Protein AF-A0A958E3H3-F1 (afdb_monomer_lite)

Secondary structure (DSSP, 8-state):
----------------------------PPP--SPPPBPB-TTS-BHHHH--PPPHHHHHTTTS-HHHHHHT-HHHHTTGGG--STT-STTS-TT--SSSSTTS-BTTTTB-BPPTT-SS-SB-HHHHHHHHGGGS-SSGGGTB-TTS-BGGGPPP-TT-TTTEEE-TTT--EEE--HHHH------THHHHSSS--HHHHHHHHHHT-GGGHHHHTTBTSSSEEEETTEEEE-GGGB-TTSBBPTTTS------HHHHHHHH------SSSPP-STT--GGGHHHH-

Radius of gyration: 28.85 Å; chains: 1; bounding box: 57×43×126 Å

Foldseek 3Di:
DDDDDDDDDDDDDDDDDDDDDPDPPPPPPDPLPDDFWFWAAPVLHGCQVVVFATDPCSGVCVPDNLVCVLVPDCLNAQFLQAFACQCPDVVADNQAGGPGPQRDQDPVVRAGADDFPDPAGRAALLRCQLPQVLQGQFHHSQAADSVRHGLQPDDQDPRGSSQWGQDPPPRDTDGDHCVQQPGAHRQLCLFFPPQFPSVQLSVSSNVSNRSNSNVSRCDPVQQWHDDPNRIGGDPVQADPVNTGDPVSRRTDGGDQVSNCSNQNDDDDDPVDDDDCVVPDVVRVSVVD

Sequence (288 aa):
MKNHQKFAGNLFILSIAALLLTGFSGMFAQPMLHPKIKLLDENGVSVLSSGGAMSTLKSCSGCHDAGFIETHSFHSNLGLDALTKPGQIAGGREWDFSDGAFGKWNAIAYRYLSPSGDAQIDMGTADWVRYFGARHVGGGPAKLSRSGEPLTELVIVANDPETHIVDPETGALQPWDWQQSGVVEMNCFLCHTENPNNAARVAELQSGNFRWANTATLLGTGIVQKSGDTWRWNAAAFDADGFLAAGLSQMQSPTDANCGLCHGQVHADIQSPLTTAGAQPEQWSTQT

pLDDT: mean 87.21, std 17.2, range [38.31, 98.75]

Structure (mmCIF, N/CA/C/O backbone):
data_AF-A0A958E3H3-F1
#
_entry.id   AF-A0A958E3H3-F1
#
loop_
_atom_site.group_PDB
_atom_site.id
_atom_site.type_symbol
_atom_site.label_atom_id
_atom_site.label_alt_id
_atom_site.label_comp_id
_atom_site.label_asym_id
_atom_site.label_entity_id
_atom_site.label_seq_id
_atom_site.pdbx_PDB_ins_code
_atom_site.Cartn_x
_atom_site.Cartn_y
_atom_site.Cartn_z
_atom_site.occupancy
_atom_site.B_iso_or_equiv
_atom_site.auth_seq_id
_atom_site.auth_comp_id
_atom_site.auth_asym_id
_atom_site.auth_atom_id
_atom_site.pdbx_PDB_model_num
ATOM 1 N N . MET A 1 1 ? 34.189 -26.990 103.415 1.00 42.78 1 MET A N 1
ATOM 2 C CA . MET A 1 1 ? 35.181 -25.963 103.020 1.00 42.78 1 MET A CA 1
ATOM 3 C C . MET A 1 1 ? 34.959 -25.613 101.552 1.00 42.78 1 MET A C 1
ATOM 5 O O . MET A 1 1 ? 34.943 -26.544 100.765 1.00 42.78 1 MET A O 1
ATOM 9 N N . LYS A 1 2 ? 34.830 -24.306 101.240 1.00 38.31 2 LYS A N 1
ATOM 10 C CA . LYS A 1 2 ? 34.743 -23.650 99.903 1.00 38.31 2 LYS A CA 1
ATOM 11 C C . LYS A 1 2 ? 33.461 -23.990 99.109 1.00 38.31 2 LYS A C 1
ATOM 13 O O . LYS A 1 2 ? 33.324 -25.113 98.662 1.00 38.31 2 LYS A O 1
ATOM 18 N N . ASN A 1 3 ? 32.391 -23.189 99.056 1.00 43.72 3 ASN A N 1
ATOM 19 C CA . ASN A 1 3 ? 32.139 -21.759 98.779 1.00 43.72 3 ASN A CA 1
ATOM 20 C C . ASN A 1 3 ? 32.141 -21.376 97.280 1.00 43.72 3 ASN A C 1
ATOM 22 O O . ASN A 1 3 ? 33.028 -21.809 96.552 1.00 43.72 3 ASN A O 1
ATOM 26 N N . HIS A 1 4 ? 31.192 -20.487 96.925 1.00 40.91 4 HIS A N 1
ATOM 27 C CA . HIS A 1 4 ? 30.895 -19.801 95.641 1.00 40.91 4 HIS A CA 1
ATOM 28 C C . HIS A 1 4 ? 29.908 -20.490 94.679 1.00 40.91 4 HIS A C 1
ATOM 30 O O . HIS A 1 4 ? 30.016 -21.681 94.442 1.00 40.91 4 HIS A O 1
ATOM 36 N N . GLN A 1 5 ? 28.993 -19.815 93.973 1.00 46.25 5 GLN A N 1
ATOM 37 C CA . GLN A 1 5 ? 28.188 -18.588 94.137 1.00 46.25 5 GLN A CA 1
ATOM 38 C C . GLN A 1 5 ? 27.320 -18.489 92.855 1.00 46.25 5 GLN A C 1
ATOM 40 O O . GLN A 1 5 ? 27.860 -18.677 91.776 1.00 46.25 5 GLN A O 1
ATOM 45 N N . LYS A 1 6 ? 26.036 -18.113 93.009 1.00 49.78 6 LYS A N 1
ATOM 46 C CA . LYS A 1 6 ? 25.189 -17.258 92.132 1.00 49.78 6 LYS A CA 1
ATOM 47 C C . LYS A 1 6 ? 25.024 -17.604 90.633 1.00 49.78 6 LYS A C 1
ATOM 49 O O . LYS A 1 6 ? 25.995 -17.652 89.903 1.00 49.78 6 LYS A O 1
ATOM 54 N N . PHE A 1 7 ? 23.781 -17.605 90.139 1.00 40.06 7 PHE A N 1
ATOM 55 C CA . PHE A 1 7 ? 23.209 -16.489 89.354 1.00 40.06 7 PHE A CA 1
ATOM 56 C C . PHE A 1 7 ? 21.733 -16.766 89.015 1.00 40.06 7 PHE A C 1
ATOM 58 O O . PHE A 1 7 ? 21.384 -17.837 88.530 1.00 40.06 7 PHE A O 1
ATOM 65 N N . ALA A 1 8 ? 20.873 -15.787 89.298 1.00 46.28 8 ALA A N 1
ATOM 66 C CA . ALA A 1 8 ? 19.477 -15.750 88.881 1.00 46.28 8 ALA A CA 1
ATOM 67 C C . ALA A 1 8 ? 19.388 -15.111 87.487 1.00 46.28 8 ALA A C 1
ATOM 69 O O . ALA A 1 8 ? 20.017 -14.079 87.253 1.00 46.28 8 ALA A O 1
ATOM 70 N N . GLY A 1 9 ? 18.613 -15.711 86.582 1.00 39.38 9 GLY A N 1
ATOM 71 C CA . GLY A 1 9 ? 18.342 -15.187 85.245 1.00 39.38 9 GLY A CA 1
ATOM 72 C C . GLY A 1 9 ? 16.840 -15.163 84.976 1.00 39.38 9 GLY A C 1
ATOM 73 O O . GLY A 1 9 ? 16.229 -16.211 84.796 1.00 39.38 9 GLY A O 1
ATOM 74 N N . ASN A 1 10 ? 16.264 -13.960 84.966 1.00 42.84 10 ASN A N 1
ATOM 75 C CA . ASN A 1 10 ? 14.922 -13.676 84.461 1.00 42.84 10 ASN A CA 1
ATOM 76 C C . ASN A 1 10 ? 14.921 -13.815 82.933 1.00 42.84 10 ASN A C 1
ATOM 78 O O . ASN A 1 10 ? 15.714 -13.145 82.272 1.00 42.84 10 ASN A O 1
ATOM 82 N N . LEU A 1 11 ? 14.010 -14.614 82.371 1.00 43.81 11 LEU A N 1
ATOM 83 C CA . LEU A 1 11 ? 13.769 -14.645 80.929 1.00 43.81 11 LEU A CA 1
ATOM 84 C C . LEU A 1 11 ? 12.460 -13.910 80.610 1.00 43.81 11 LEU A C 1
ATOM 86 O O . LEU A 1 11 ? 11.379 -14.302 81.043 1.00 43.81 11 LEU A O 1
ATOM 90 N N . PHE A 1 12 ? 12.611 -12.803 79.886 1.00 41.81 12 PHE A N 1
ATOM 91 C CA . PHE A 1 12 ? 11.560 -11.953 79.335 1.00 41.81 12 PHE A CA 1
ATOM 92 C C . PHE A 1 12 ? 10.701 -12.721 78.316 1.00 41.81 12 PHE A C 1
ATOM 94 O O . PHE A 1 12 ? 11.230 -13.358 77.407 1.00 41.81 12 PHE A O 1
ATOM 101 N N . ILE A 1 13 ? 9.377 -12.597 78.430 1.00 45.72 13 ILE A N 1
ATOM 102 C CA . ILE A 1 13 ? 8.408 -12.993 77.401 1.00 45.72 13 ILE A CA 1
ATOM 103 C C . ILE A 1 13 ? 8.361 -11.868 76.356 1.00 45.72 13 ILE A C 1
ATOM 105 O O . ILE A 1 13 ? 7.983 -10.742 76.675 1.00 45.72 13 ILE A O 1
ATOM 109 N N . LEU A 1 14 ? 8.760 -12.162 75.117 1.00 41.38 14 LEU A N 1
ATOM 110 C CA . LEU A 1 14 ? 8.627 -11.269 73.961 1.00 41.38 14 LEU A CA 1
ATOM 111 C C . LEU A 1 14 ? 7.327 -11.599 73.215 1.00 41.38 14 LEU A C 1
ATOM 113 O O . LEU A 1 14 ? 7.221 -12.625 72.548 1.00 41.38 14 LEU A O 1
ATOM 117 N N . SER A 1 15 ? 6.339 -10.714 73.340 1.00 43.94 15 SER A N 1
ATOM 118 C CA . SER A 1 15 ? 5.095 -10.731 72.567 1.00 43.94 15 SER A CA 1
ATOM 119 C C . SER A 1 15 ? 5.352 -10.202 71.152 1.00 43.94 15 SER A C 1
ATOM 121 O O . SER A 1 15 ? 5.643 -9.019 70.981 1.00 43.94 15 SER A O 1
ATOM 123 N N . ILE A 1 16 ? 5.232 -11.055 70.131 1.00 49.06 16 ILE A N 1
ATOM 124 C CA . ILE A 1 16 ? 5.261 -10.645 68.719 1.00 49.06 16 ILE A CA 1
ATOM 125 C C . ILE A 1 16 ? 3.824 -10.341 68.282 1.00 49.06 16 ILE A C 1
ATOM 127 O O . ILE A 1 16 ? 2.989 -11.238 68.188 1.00 49.06 16 ILE A O 1
ATOM 131 N N . ALA A 1 17 ? 3.536 -9.064 68.030 1.00 45.56 17 ALA A N 1
ATOM 132 C CA . ALA A 1 17 ? 2.302 -8.616 67.396 1.00 45.56 17 ALA A CA 1
ATOM 133 C C . ALA A 1 17 ? 2.391 -8.843 65.877 1.00 45.56 17 ALA A C 1
ATOM 135 O O . ALA A 1 17 ? 3.296 -8.330 65.220 1.00 45.56 17 ALA A O 1
ATOM 136 N N . ALA A 1 18 ? 1.455 -9.613 65.319 1.00 45.88 18 ALA A N 1
ATOM 137 C CA . ALA A 1 18 ? 1.321 -9.815 63.881 1.00 45.88 18 ALA A CA 1
ATOM 138 C C . ALA A 1 18 ? 0.620 -8.602 63.244 1.00 45.88 18 ALA A C 1
ATOM 140 O O . ALA A 1 18 ? -0.557 -8.350 63.500 1.00 45.88 18 ALA A O 1
ATOM 141 N N . LEU A 1 19 ? 1.348 -7.850 62.416 1.00 45.28 19 LEU A N 1
ATOM 142 C CA . LEU A 1 19 ? 0.812 -6.753 61.614 1.00 45.28 19 LEU A CA 1
ATOM 143 C C . LEU A 1 19 ? 0.364 -7.315 60.252 1.00 45.28 19 LEU A C 1
ATOM 145 O O . LEU A 1 19 ? 1.191 -7.649 59.406 1.00 45.28 19 LEU A O 1
ATOM 149 N N . LEU A 1 20 ? -0.947 -7.454 60.054 1.00 47.97 20 LEU A N 1
ATOM 150 C CA . LEU A 1 20 ? -1.555 -7.796 58.765 1.00 47.97 20 LEU A CA 1
ATOM 151 C C . LEU A 1 20 ? -1.443 -6.590 57.817 1.00 47.97 20 LEU A C 1
ATOM 153 O O . LEU A 1 20 ? -2.243 -5.660 57.897 1.00 47.97 20 LEU A O 1
ATOM 157 N N . LEU A 1 21 ? -0.456 -6.600 56.915 1.00 47.66 21 LEU A N 1
ATOM 158 C CA . LEU A 1 21 ? -0.443 -5.704 55.756 1.00 47.66 21 LEU A CA 1
ATOM 159 C C . LEU A 1 21 ? -1.443 -6.220 54.715 1.00 47.66 21 LEU A C 1
ATOM 161 O O . LEU A 1 21 ? -1.182 -7.190 54.005 1.00 47.66 21 LEU A O 1
ATOM 165 N N . THR A 1 22 ? -2.582 -5.547 54.590 1.00 49.50 22 THR A N 1
ATOM 166 C CA . THR A 1 22 ? -3.451 -5.663 53.417 1.00 49.50 22 THR A CA 1
ATOM 167 C C . THR A 1 22 ? -2.745 -5.022 52.223 1.00 49.50 22 THR A C 1
ATOM 169 O O . THR A 1 22 ? -2.688 -3.796 52.112 1.00 49.50 22 THR A O 1
ATOM 172 N N . GLY A 1 23 ? -2.176 -5.848 51.344 1.00 45.22 23 GLY A N 1
ATOM 173 C CA . GLY A 1 23 ? -1.615 -5.411 50.069 1.00 45.22 23 GLY A CA 1
ATOM 174 C C . GLY A 1 23 ? -2.717 -4.873 49.160 1.00 45.22 23 GLY A C 1
ATOM 175 O O . GLY A 1 23 ? -3.489 -5.637 48.585 1.00 45.22 23 GLY A O 1
ATOM 176 N N . PHE A 1 24 ? -2.791 -3.551 49.033 1.00 49.47 24 PHE A N 1
ATOM 177 C CA . PHE A 1 24 ? -3.616 -2.885 48.035 1.00 49.47 24 PHE A CA 1
ATOM 178 C C . PHE A 1 24 ? -2.953 -3.107 46.668 1.00 49.47 24 PHE A C 1
ATOM 180 O O . PHE A 1 24 ? -2.019 -2.402 46.293 1.00 49.47 24 PHE A O 1
ATOM 187 N N . SER A 1 25 ? -3.394 -4.132 45.939 1.00 46.62 25 SER A N 1
ATOM 188 C CA . SER A 1 25 ? -3.014 -4.316 44.536 1.00 46.62 25 SER A CA 1
ATOM 189 C C . SER A 1 25 ? -3.796 -3.308 43.702 1.00 46.62 25 SER A C 1
ATOM 191 O O . SER A 1 25 ? -4.864 -3.607 43.175 1.00 46.62 25 SER A O 1
ATOM 193 N N . GLY A 1 26 ? -3.299 -2.074 43.638 1.00 43.56 26 GLY A N 1
ATOM 194 C CA . GLY A 1 26 ? -3.748 -1.123 42.633 1.00 43.56 26 GLY A CA 1
ATOM 195 C C . GLY A 1 26 ? -3.326 -1.645 41.265 1.00 43.56 26 GLY A C 1
ATOM 196 O O . GLY A 1 26 ? -2.137 -1.660 40.955 1.00 43.56 26 GLY A O 1
ATOM 197 N N . MET A 1 27 ? -4.285 -2.090 40.452 1.00 47.19 27 MET A N 1
ATOM 198 C CA . MET A 1 27 ? -4.067 -2.210 39.014 1.00 47.19 27 MET A CA 1
ATOM 199 C C . MET A 1 27 ? -3.761 -0.801 38.504 1.00 47.19 27 MET A C 1
ATOM 201 O O . MET A 1 27 ? -4.662 0.024 38.365 1.00 47.19 27 MET A O 1
ATOM 205 N N . PHE A 1 28 ? -2.486 -0.495 38.276 1.00 42.53 28 PHE A N 1
ATOM 206 C CA . PHE A 1 28 ? -2.121 0.684 37.509 1.00 42.53 28 PHE A CA 1
ATOM 207 C C . PHE A 1 28 ? -2.619 0.446 36.085 1.00 42.53 28 PHE A C 1
ATOM 209 O O . PHE A 1 28 ? -2.019 -0.317 35.329 1.00 42.53 28 PHE A O 1
ATOM 216 N N . ALA A 1 29 ? -3.749 1.062 35.734 1.00 47.94 29 ALA A N 1
ATOM 217 C CA . ALA A 1 29 ? -4.121 1.231 34.342 1.00 47.94 29 ALA A CA 1
ATOM 218 C C . ALA A 1 29 ? -2.948 1.948 33.666 1.00 47.94 29 ALA A C 1
ATOM 220 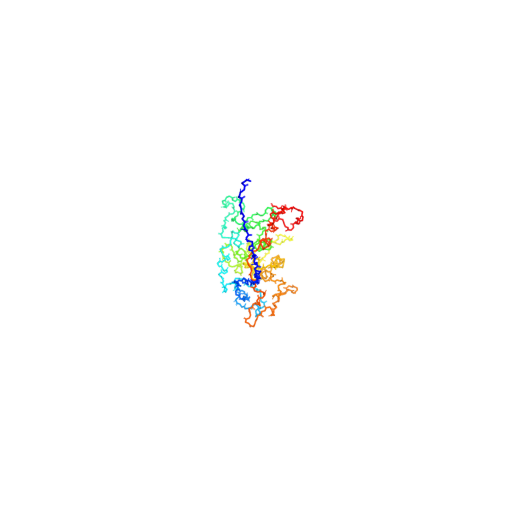O O . ALA A 1 29 ? -2.593 3.062 34.056 1.00 47.94 29 ALA A O 1
ATOM 221 N N . GLN A 1 30 ? -2.305 1.273 32.712 1.00 50.72 30 GLN A N 1
ATOM 222 C CA . GLN A 1 30 ? -1.319 1.906 31.844 1.00 50.72 30 GLN A CA 1
ATOM 223 C C . GLN A 1 30 ? -1.970 3.175 31.275 1.00 50.72 30 GLN A C 1
ATOM 225 O O . GLN A 1 30 ? -3.131 3.102 30.854 1.00 50.72 30 GLN A O 1
ATOM 230 N N . PRO A 1 31 ? -1.301 4.342 31.306 1.00 47.97 31 PRO A N 1
ATOM 231 C CA . PRO A 1 31 ? -1.867 5.538 30.707 1.00 47.97 31 PRO A CA 1
ATOM 232 C C . PRO A 1 31 ? -2.203 5.205 29.256 1.00 47.97 31 PRO A C 1
ATOM 234 O O . PRO A 1 31 ? -1.348 4.740 28.506 1.00 47.97 31 PRO A O 1
ATOM 237 N N . MET A 1 32 ? -3.473 5.369 28.889 1.00 55.44 32 MET A N 1
ATOM 238 C CA . MET A 1 32 ? -3.933 5.171 27.522 1.00 55.44 32 MET A CA 1
ATOM 239 C C . MET A 1 32 ? -3.214 6.221 26.664 1.00 55.44 32 MET A C 1
ATOM 241 O O . MET A 1 32 ? -3.587 7.390 26.667 1.00 55.44 32 MET A O 1
ATOM 245 N N . LEU A 1 33 ? -2.114 5.825 26.015 1.00 64.81 33 LEU A N 1
ATOM 246 C CA . LEU A 1 33 ? -1.250 6.734 25.251 1.00 64.81 33 LEU A CA 1
ATOM 247 C C . LEU A 1 33 ? -1.925 7.228 23.962 1.00 64.81 33 LEU A C 1
ATOM 249 O O . LEU A 1 33 ? -1.499 8.236 23.407 1.00 64.81 33 LEU A O 1
ATOM 253 N N . HIS A 1 34 ? -2.981 6.548 23.505 1.00 69.69 34 HIS A N 1
ATOM 254 C CA . HIS A 1 34 ? -3.775 6.958 22.352 1.00 69.69 34 HIS A CA 1
ATOM 255 C C . HIS A 1 34 ? -5.112 7.581 22.778 1.00 69.69 34 HIS A C 1
ATOM 257 O O . HIS A 1 34 ? -5.883 6.927 23.486 1.00 69.69 34 HIS A O 1
ATOM 263 N N . PRO A 1 35 ? -5.436 8.809 22.327 1.00 81.38 35 PRO A N 1
ATOM 264 C CA . PRO A 1 35 ? -6.799 9.317 22.417 1.00 81.38 35 PRO A CA 1
ATOM 265 C C . PRO A 1 35 ? -7.730 8.484 21.524 1.00 81.38 35 PRO A C 1
ATOM 267 O O . PRO A 1 35 ? -7.286 7.680 20.702 1.00 81.38 35 PRO A O 1
ATOM 270 N N . LYS A 1 36 ? -9.045 8.691 21.657 1.00 87.31 36 LYS A N 1
ATOM 271 C CA . LYS A 1 36 ? -9.998 8.081 20.726 1.00 87.31 36 LYS A CA 1
ATOM 272 C C . LYS A 1 36 ? -9.669 8.497 19.287 1.00 87.31 36 LYS A C 1
ATOM 274 O O . LYS A 1 36 ? -9.379 9.662 19.024 1.00 87.31 36 LYS A O 1
ATOM 279 N N . ILE A 1 37 ? -9.758 7.549 18.359 1.00 90.88 37 ILE A N 1
ATOM 280 C CA . ILE A 1 37 ? -9.371 7.737 16.956 1.00 90.88 37 ILE A CA 1
ATOM 281 C C . ILE A 1 37 ? -10.625 7.899 16.102 1.00 90.88 37 ILE A C 1
ATOM 283 O O . ILE A 1 37 ? -11.588 7.147 16.259 1.00 90.88 37 ILE A O 1
ATOM 287 N N . LYS A 1 38 ? -10.599 8.852 15.171 1.00 94.25 38 LYS A N 1
ATOM 288 C CA . LYS A 1 38 ? -11.599 8.969 14.110 1.00 94.25 38 LYS A CA 1
ATOM 289 C C . LYS A 1 38 ? -11.047 8.337 12.839 1.00 94.25 38 LYS A C 1
ATOM 291 O O . LYS A 1 38 ? -9.958 8.696 12.403 1.00 94.25 38 LYS A O 1
ATOM 296 N N . LEU A 1 39 ? -11.795 7.405 12.254 1.00 96.69 39 LEU A N 1
ATOM 297 C CA . LEU A 1 39 ? -11.422 6.811 10.973 1.00 96.69 39 LEU A CA 1
ATOM 298 C C . LEU A 1 39 ? -11.940 7.691 9.833 1.00 96.69 39 LEU A C 1
ATOM 300 O O . LEU A 1 39 ? -13.141 7.979 9.748 1.00 96.69 39 LEU A O 1
ATOM 304 N N . LEU A 1 40 ? -11.015 8.126 8.987 1.00 98.06 40 LEU A N 1
ATOM 305 C CA . LEU A 1 40 ? -11.231 9.009 7.848 1.00 98.06 40 LEU A CA 1
ATOM 306 C C . LEU A 1 40 ? -10.822 8.305 6.554 1.00 98.06 40 LEU A C 1
ATOM 308 O O . LEU A 1 40 ? -9.912 7.478 6.570 1.00 98.06 40 LEU A O 1
ATOM 312 N N . ASP A 1 41 ? -11.469 8.643 5.447 1.00 98.12 41 ASP A N 1
ATOM 313 C CA . ASP A 1 41 ? -11.026 8.275 4.103 1.00 98.12 41 ASP A CA 1
ATOM 314 C C . ASP A 1 41 ? -9.929 9.221 3.580 1.00 98.12 41 ASP A C 1
ATOM 316 O O . ASP A 1 41 ? -9.483 10.139 4.274 1.00 98.12 41 ASP A O 1
ATOM 320 N N . GLU A 1 42 ? -9.485 9.003 2.342 1.00 96.62 42 GLU A N 1
ATOM 321 C CA . GLU A 1 42 ? -8.455 9.810 1.666 1.00 96.62 42 GLU A CA 1
ATOM 322 C C . GLU A 1 42 ? -8.798 11.303 1.537 1.00 96.62 42 GLU A C 1
ATOM 324 O O . GLU A 1 42 ? -7.899 12.148 1.523 1.00 96.62 42 GLU A O 1
ATOM 329 N N . ASN A 1 43 ? -10.088 11.645 1.518 1.00 96.94 43 ASN A N 1
ATOM 330 C CA . ASN A 1 43 ? -10.576 13.021 1.447 1.00 96.94 43 ASN A CA 1
ATOM 331 C C . ASN A 1 43 ? -10.702 13.661 2.839 1.00 96.94 43 ASN A C 1
ATOM 333 O O . ASN A 1 43 ? -11.100 14.820 2.958 1.00 96.94 43 ASN A O 1
ATOM 337 N N . GLY A 1 44 ? -10.359 12.930 3.905 1.00 96.88 44 GLY A N 1
ATOM 338 C CA . GLY A 1 44 ? -10.511 13.381 5.286 1.00 96.88 44 GLY A CA 1
ATOM 339 C C . GLY A 1 44 ? -11.959 13.344 5.780 1.00 96.88 44 GLY A C 1
ATOM 340 O O . GLY A 1 44 ? -12.266 13.945 6.811 1.00 96.88 44 GLY A O 1
ATOM 341 N N . VAL A 1 45 ? -12.856 12.658 5.069 1.00 97.69 45 VAL A N 1
ATOM 342 C CA . VAL A 1 45 ? -14.257 12.486 5.468 1.00 97.69 45 VAL A CA 1
ATOM 343 C C . VAL A 1 45 ? -14.371 11.252 6.353 1.00 97.69 45 VAL A C 1
ATOM 345 O O . VAL A 1 45 ? -13.662 10.269 6.167 1.00 97.69 45 VAL A O 1
ATOM 348 N N . SER A 1 46 ? -15.262 11.283 7.348 1.00 97.44 46 SER A N 1
ATOM 349 C CA . SER A 1 46 ? -15.504 10.103 8.181 1.00 97.44 46 SER A CA 1
ATOM 350 C C . SER A 1 46 ? -15.950 8.917 7.331 1.00 97.44 46 SER A C 1
ATOM 352 O O . SER A 1 46 ? -16.888 9.034 6.540 1.00 97.44 46 SER A O 1
ATOM 354 N N . VAL A 1 47 ? -15.350 7.754 7.580 1.00 97.81 47 VAL A N 1
ATOM 355 C CA . VAL A 1 47 ? -15.688 6.512 6.872 1.00 97.81 47 VAL A CA 1
ATOM 356 C C . VAL A 1 47 ? -17.142 6.070 7.081 1.00 97.81 47 VAL A C 1
ATOM 358 O O . VAL A 1 47 ? -17.708 5.384 6.235 1.00 97.81 47 VAL A O 1
ATOM 361 N N . LEU A 1 48 ? -17.786 6.509 8.170 1.00 96.94 48 LEU A N 1
ATOM 362 C CA . LEU A 1 48 ? -19.217 6.290 8.398 1.00 96.94 48 LEU A CA 1
ATOM 363 C C . LEU A 1 48 ? -20.100 7.069 7.421 1.00 96.94 48 LEU A C 1
ATOM 365 O O . LEU A 1 48 ? -21.208 6.635 7.117 1.00 96.94 48 LEU A O 1
ATOM 369 N N . SER A 1 49 ? -19.629 8.227 6.961 1.00 96.62 49 SER A N 1
ATOM 370 C CA . SER A 1 49 ? -20.360 9.085 6.031 1.00 96.62 49 SER A CA 1
ATOM 371 C C . SER A 1 49 ? -20.049 8.739 4.581 1.00 96.62 49 SER A C 1
ATOM 373 O O . SER A 1 49 ? -20.964 8.705 3.765 1.00 96.62 49 SER A O 1
ATOM 375 N N . SER A 1 50 ? -18.781 8.477 4.252 1.00 97.56 50 SER A N 1
ATOM 376 C CA . SER A 1 50 ? -18.388 8.166 2.875 1.00 97.56 50 SER A CA 1
ATOM 377 C C . SER A 1 50 ? -18.599 6.704 2.498 1.00 97.56 50 SER A C 1
ATOM 379 O O . SER A 1 50 ? -18.777 6.396 1.323 1.00 97.56 50 SER A O 1
ATOM 381 N N . GLY A 1 51 ? -18.555 5.790 3.472 1.00 96.88 51 GLY A N 1
ATOM 382 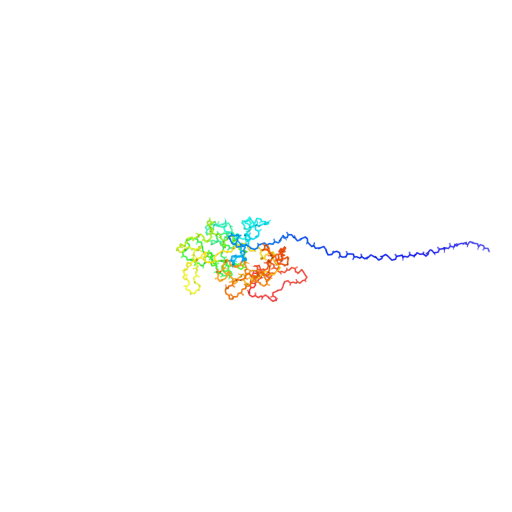C CA . GLY A 1 51 ? -18.530 4.352 3.215 1.00 96.88 51 GLY A CA 1
ATOM 383 C C . GLY A 1 51 ? -17.246 3.873 2.529 1.00 96.88 51 GLY A C 1
ATOM 384 O O . GLY A 1 51 ? -17.158 2.695 2.193 1.00 96.88 51 GLY A O 1
ATOM 385 N N . GLY A 1 52 ? -16.272 4.762 2.309 1.00 97.38 52 GLY A N 1
ATOM 386 C CA . GLY A 1 52 ? -15.030 4.475 1.601 1.00 97.38 52 GLY A CA 1
ATOM 387 C C . GLY A 1 52 ? -14.012 3.718 2.447 1.00 97.38 52 GLY A C 1
ATOM 388 O O . GLY A 1 52 ? -14.213 3.466 3.640 1.00 97.38 52 GLY A O 1
ATOM 389 N N . ALA A 1 53 ? -12.900 3.357 1.809 1.00 98.19 53 ALA A N 1
ATOM 390 C CA . ALA A 1 53 ? -11.751 2.809 2.510 1.00 98.19 53 ALA A CA 1
ATOM 391 C C . ALA A 1 53 ? -11.140 3.863 3.435 1.00 98.19 53 ALA A C 1
ATOM 393 O O . ALA A 1 53 ? -11.219 5.063 3.172 1.00 98.19 53 ALA A O 1
ATOM 394 N N . MET A 1 54 ? -10.523 3.409 4.521 1.00 97.88 54 MET A N 1
ATOM 395 C CA . MET A 1 54 ? -9.875 4.313 5.456 1.00 97.88 54 MET A CA 1
ATOM 396 C C . MET A 1 54 ? -8.465 4.672 4.972 1.00 97.88 54 MET A C 1
ATOM 398 O O . MET A 1 54 ? -7.756 3.830 4.425 1.00 97.88 54 MET A O 1
ATOM 402 N N . SER A 1 55 ? -8.063 5.916 5.213 1.00 98.25 55 SER A N 1
ATOM 403 C CA . SER A 1 55 ? -6.696 6.406 5.064 1.00 98.25 55 SER A CA 1
ATOM 404 C C . SER A 1 55 ? -6.030 6.416 6.437 1.00 98.25 55 SER A C 1
ATOM 406 O O . SER A 1 55 ? -6.478 7.112 7.360 1.00 98.25 55 SER A O 1
ATOM 408 N N . THR A 1 56 ? -4.961 5.637 6.596 1.00 96.50 56 THR A N 1
ATOM 409 C CA . THR A 1 56 ? -4.130 5.654 7.806 1.00 96.50 56 THR A CA 1
ATOM 410 C C . THR A 1 56 ? -3.440 6.999 7.946 1.00 96.50 56 THR A C 1
ATOM 412 O O . THR A 1 56 ? -3.394 7.547 9.049 1.00 96.50 56 THR A O 1
ATOM 415 N N . LEU A 1 57 ? -3.004 7.601 6.839 1.00 97.25 57 LEU A N 1
ATOM 416 C CA . LEU A 1 57 ? -2.375 8.914 6.865 1.00 97.25 57 LEU A CA 1
ATOM 417 C C . LEU A 1 57 ? -3.346 9.999 7.323 1.00 97.25 57 LEU A C 1
ATOM 419 O O . LEU A 1 57 ? -2.953 10.837 8.128 1.00 97.25 57 LEU A O 1
ATOM 423 N N . LYS A 1 58 ? -4.616 9.994 6.903 1.00 97.62 58 LYS A N 1
ATOM 424 C CA . LYS A 1 58 ? -5.601 10.978 7.390 1.00 97.62 58 LYS A CA 1
ATOM 425 C C . LYS A 1 58 ? -6.054 10.691 8.817 1.00 97.62 58 LYS A C 1
ATOM 427 O O . LYS A 1 58 ? -6.133 11.616 9.621 1.00 97.62 58 LYS A O 1
ATOM 432 N N . SER A 1 59 ? -6.321 9.428 9.145 1.00 96.12 59 SER A N 1
ATOM 433 C CA . SER A 1 59 ? -6.872 9.043 10.453 1.00 96.12 59 SER A CA 1
ATOM 434 C C . SER A 1 59 ? -5.871 9.236 11.591 1.00 96.12 59 SER A C 1
ATOM 436 O O . SER A 1 59 ? -6.245 9.664 12.682 1.00 96.12 59 SER A O 1
ATOM 438 N N . CYS A 1 60 ? -4.591 8.950 11.346 1.00 94.19 60 CYS A N 1
ATOM 439 C CA . CYS A 1 60 ? -3.553 9.014 12.372 1.00 94.19 60 CYS A CA 1
ATOM 440 C C . CYS A 1 60 ? -2.856 10.389 12.438 1.00 94.19 60 CYS A C 1
ATOM 442 O O . CYS A 1 60 ? -2.330 10.755 13.491 1.00 94.19 60 CYS A O 1
ATOM 444 N N . SER A 1 61 ? -2.939 11.205 11.373 1.00 94.19 61 SER A N 1
ATOM 445 C CA . SER A 1 61 ? -2.369 12.569 11.360 1.00 94.19 61 SER A CA 1
ATOM 446 C C . SER A 1 61 ? -3.027 13.557 12.322 1.00 94.19 61 SER A C 1
ATOM 448 O O . SER A 1 61 ? -2.502 14.645 12.542 1.00 94.19 61 SER A O 1
ATOM 450 N N . GLY A 1 62 ? -4.154 13.193 12.939 1.00 86.75 62 GLY A N 1
ATOM 451 C CA . GLY A 1 62 ? -4.761 13.998 13.999 1.00 86.75 62 GLY A CA 1
ATOM 452 C C . GLY A 1 62 ? -3.932 14.060 15.288 1.00 86.75 62 GLY A C 1
ATOM 453 O O . GLY A 1 62 ? -4.178 14.939 16.112 1.00 86.75 62 GLY A O 1
ATOM 454 N N . CYS A 1 63 ? -2.977 13.141 15.492 1.00 88.81 63 CYS A N 1
ATOM 455 C CA . CYS A 1 63 ? -2.206 13.044 16.740 1.00 88.81 63 CYS A CA 1
ATOM 456 C C . CYS A 1 63 ? -0.685 12.961 16.548 1.00 88.81 63 CYS A C 1
ATOM 458 O O . CYS A 1 63 ? 0.053 13.432 17.409 1.00 88.81 63 CYS A O 1
ATOM 460 N N . HIS A 1 64 ? -0.203 12.393 15.444 1.00 90.31 64 HIS A N 1
ATOM 461 C CA . HIS A 1 64 ? 1.219 12.359 15.096 1.00 90.31 64 HIS A CA 1
ATOM 462 C C . HIS A 1 64 ? 1.389 12.605 13.600 1.00 90.31 64 HIS A C 1
ATOM 464 O O . HIS A 1 64 ? 0.501 12.263 12.834 1.00 90.31 64 HIS A O 1
ATOM 470 N N . ASP A 1 65 ? 2.520 13.141 13.148 1.00 96.00 65 ASP A N 1
ATOM 471 C CA . ASP A 1 65 ? 2.741 13.388 11.718 1.00 96.00 65 ASP A CA 1
ATOM 472 C C . ASP A 1 65 ? 2.955 12.067 10.952 1.00 96.00 65 ASP A C 1
ATOM 474 O O . ASP A 1 65 ? 4.076 11.585 10.789 1.00 96.00 65 ASP A O 1
ATOM 478 N N . ALA A 1 66 ? 1.861 11.434 10.519 1.00 96.19 66 ALA A N 1
ATOM 479 C CA . ALA A 1 66 ? 1.909 10.152 9.822 1.00 96.19 66 ALA A CA 1
ATOM 480 C C . ALA A 1 66 ? 2.609 10.262 8.458 1.00 96.19 66 ALA A C 1
ATOM 482 O O . ALA A 1 66 ? 3.245 9.302 8.026 1.00 96.19 66 ALA A O 1
ATOM 483 N N . GLY A 1 67 ? 2.541 11.431 7.810 1.00 97.06 67 GLY A N 1
ATOM 484 C CA . GLY A 1 67 ? 3.261 11.696 6.566 1.00 97.06 67 GLY A CA 1
ATOM 485 C C . GLY A 1 67 ? 4.774 11.727 6.780 1.00 97.06 67 GLY A C 1
ATOM 486 O O . GLY A 1 67 ? 5.518 11.103 6.021 1.00 97.06 67 GLY A O 1
ATOM 487 N N . PHE A 1 68 ? 5.238 12.380 7.848 1.00 97.88 68 PHE A N 1
ATOM 488 C CA . PHE A 1 68 ? 6.648 12.359 8.232 1.00 97.88 68 PHE A CA 1
ATOM 489 C C . PHE A 1 68 ? 7.112 10.937 8.562 1.00 97.88 68 PHE A C 1
ATOM 491 O O . PHE A 1 68 ? 8.130 10.497 8.035 1.00 97.88 68 PHE A O 1
ATOM 498 N N . ILE A 1 69 ? 6.349 10.185 9.365 1.00 97.38 69 ILE A N 1
ATOM 499 C CA . ILE A 1 69 ? 6.706 8.802 9.728 1.00 97.38 69 ILE A CA 1
ATOM 500 C C . ILE A 1 69 ? 6.813 7.915 8.477 1.00 97.38 69 ILE A C 1
ATOM 502 O O . ILE A 1 69 ? 7.778 7.165 8.352 1.00 97.38 69 ILE A O 1
ATOM 506 N N . GLU A 1 70 ? 5.866 8.006 7.536 1.00 97.88 70 GLU A N 1
ATOM 507 C CA . GLU A 1 70 ? 5.888 7.216 6.294 1.00 97.88 70 GLU A CA 1
ATOM 508 C C . GLU A 1 70 ? 7.109 7.539 5.426 1.00 97.88 70 GLU A C 1
ATOM 510 O O . GLU A 1 70 ? 7.755 6.626 4.908 1.00 97.88 70 GLU A O 1
ATOM 515 N N . THR A 1 71 ? 7.426 8.826 5.270 1.00 96.88 71 THR A N 1
ATOM 516 C CA . THR A 1 71 ? 8.513 9.300 4.394 1.00 96.88 71 THR A CA 1
ATOM 517 C C . THR A 1 71 ? 9.903 9.137 5.004 1.00 96.88 71 THR A C 1
ATOM 519 O O . THR A 1 71 ? 10.882 9.106 4.268 1.00 96.88 71 THR A O 1
ATOM 522 N N . HIS A 1 72 ? 10.000 8.973 6.325 1.00 97.31 72 HIS A N 1
ATOM 523 C CA . HIS A 1 72 ? 11.261 8.765 7.049 1.00 97.31 72 HIS A CA 1
ATOM 524 C C . HIS A 1 72 ? 11.426 7.320 7.544 1.00 97.31 72 HIS A C 1
ATOM 526 O O . HIS A 1 72 ? 12.237 7.043 8.429 1.00 97.31 72 HIS A O 1
ATOM 532 N N . SER A 1 73 ? 10.659 6.381 6.984 1.00 97.12 73 SER A N 1
ATOM 533 C CA . SER A 1 73 ? 10.727 4.963 7.327 1.00 97.12 73 SER A CA 1
ATOM 534 C C . SER A 1 73 ? 11.241 4.143 6.154 1.00 97.12 73 SER A C 1
ATOM 536 O O . SER A 1 73 ? 10.579 4.024 5.121 1.00 97.12 73 SER A O 1
ATOM 538 N N . PHE A 1 74 ? 12.382 3.476 6.342 1.00 97.56 74 PHE A N 1
ATOM 539 C CA . PHE A 1 74 ? 12.893 2.543 5.337 1.00 97.56 74 PHE A CA 1
ATOM 540 C C . PHE A 1 74 ? 11.951 1.345 5.114 1.00 97.56 74 PHE A C 1
ATOM 542 O O . PHE A 1 74 ? 11.898 0.816 4.009 1.00 97.56 74 PHE A O 1
ATOM 549 N N . HIS A 1 75 ? 11.140 0.964 6.114 1.00 96.88 75 HIS A N 1
ATOM 550 C CA . HIS A 1 75 ? 10.119 -0.083 5.955 1.00 96.88 75 HIS A CA 1
ATOM 551 C C . HIS A 1 75 ? 9.056 0.291 4.913 1.00 96.88 75 HIS A C 1
ATOM 553 O O . HIS A 1 75 ? 8.512 -0.600 4.266 1.00 96.88 75 HIS A O 1
ATOM 559 N N . SER A 1 76 ? 8.772 1.588 4.757 1.00 98.00 76 SER A N 1
ATOM 560 C CA . SER A 1 76 ? 7.871 2.135 3.738 1.00 98.00 76 SER A CA 1
ATOM 561 C C . SER A 1 76 ? 8.619 2.388 2.426 1.00 98.00 76 SER A C 1
ATOM 563 O O . SER A 1 76 ? 8.156 1.980 1.367 1.00 98.00 76 SER A O 1
ATOM 565 N N . ASN A 1 77 ? 9.803 2.997 2.482 1.00 98.00 77 ASN A N 1
ATOM 566 C CA . ASN A 1 77 ? 10.544 3.417 1.295 1.00 98.00 77 ASN A CA 1
ATOM 567 C C . ASN A 1 77 ? 11.109 2.246 0.460 1.00 98.00 77 ASN A C 1
ATOM 569 O O . ASN A 1 77 ? 10.981 2.251 -0.762 1.00 98.00 77 ASN A O 1
ATOM 573 N N . LEU A 1 78 ? 11.733 1.256 1.109 1.00 96.75 78 LEU A N 1
ATOM 574 C CA . LEU A 1 78 ? 12.375 0.086 0.490 1.00 96.75 78 LEU A CA 1
ATOM 575 C C . LEU A 1 78 ? 13.258 0.359 -0.747 1.00 96.75 78 LEU A C 1
ATOM 577 O O . LEU A 1 78 ? 13.386 -0.519 -1.604 1.00 96.75 78 LEU A O 1
ATOM 581 N N . GLY A 1 79 ? 13.927 1.509 -0.801 1.00 96.50 79 GLY A N 1
ATOM 582 C CA . GLY A 1 79 ? 14.883 1.892 -1.843 1.00 96.50 79 GLY A CA 1
ATOM 583 C C . GLY A 1 79 ? 14.299 2.741 -2.975 1.00 96.50 79 GLY A C 1
ATOM 584 O O . GLY A 1 79 ? 14.994 2.978 -3.961 1.00 96.50 79 GLY A O 1
ATOM 585 N N . LEU A 1 80 ? 13.046 3.203 -2.869 1.00 97.62 80 LEU A N 1
ATOM 586 C CA . LEU A 1 80 ? 12.417 4.051 -3.892 1.00 97.62 80 LEU A CA 1
ATOM 587 C C . LEU A 1 80 ? 13.188 5.361 -4.136 1.00 97.62 80 LEU A C 1
ATOM 589 O O . LEU A 1 80 ? 13.327 5.782 -5.279 1.00 97.62 80 LEU A O 1
ATOM 593 N N . ASP A 1 81 ? 13.697 6.011 -3.088 1.00 95.56 81 ASP A N 1
ATOM 594 C CA . ASP A 1 81 ? 14.443 7.279 -3.200 1.00 95.56 81 ASP A CA 1
ATOM 595 C C . ASP A 1 81 ? 15.937 7.091 -3.517 1.00 95.56 81 ASP A C 1
ATOM 597 O O . ASP A 1 81 ? 16.651 8.068 -3.741 1.00 95.56 81 ASP A O 1
ATOM 601 N N . ALA A 1 82 ? 16.399 5.841 -3.583 1.00 95.25 82 ALA A N 1
ATOM 602 C CA . ALA A 1 82 ? 17.780 5.459 -3.865 1.00 95.25 82 ALA A CA 1
ATOM 603 C C . ALA A 1 82 ? 17.927 4.742 -5.222 1.00 95.25 82 ALA A C 1
ATOM 605 O O . ALA A 1 82 ? 18.858 3.958 -5.429 1.00 95.25 82 ALA A O 1
ATOM 606 N N . LEU A 1 83 ? 17.000 4.992 -6.153 1.00 95.62 83 LEU A N 1
ATOM 607 C CA . LEU A 1 83 ? 17.036 4.407 -7.490 1.00 95.62 83 LEU A CA 1
ATOM 608 C C . LEU A 1 83 ? 18.221 4.933 -8.316 1.00 95.62 83 LEU A C 1
ATOM 610 O O . LEU A 1 83 ? 18.526 6.124 -8.349 1.00 95.62 83 LEU A O 1
ATOM 614 N N . THR A 1 84 ? 18.865 4.026 -9.042 1.00 95.38 84 THR A N 1
ATOM 615 C CA . THR A 1 84 ? 19.981 4.287 -9.961 1.00 95.38 84 THR A CA 1
ATOM 616 C C . THR A 1 84 ? 19.740 3.574 -11.296 1.00 95.38 84 THR A C 1
ATOM 618 O O . THR A 1 84 ? 18.674 2.998 -11.517 1.00 95.38 84 THR A O 1
ATOM 621 N N . LYS A 1 85 ? 20.706 3.596 -12.224 1.00 94.19 85 LYS A N 1
ATOM 622 C CA . LYS A 1 85 ? 20.669 2.642 -13.346 1.00 94.19 85 LYS A CA 1
ATOM 623 C C . LYS A 1 85 ? 21.087 1.252 -12.844 1.00 94.19 85 LYS A C 1
ATOM 625 O O . LYS A 1 85 ? 21.921 1.183 -11.940 1.00 94.19 85 LYS A O 1
ATOM 630 N N . PRO A 1 86 ? 20.593 0.159 -13.453 1.00 94.81 86 PRO A N 1
ATOM 631 C CA . PRO A 1 86 ? 21.055 -1.189 -13.130 1.00 94.81 86 PRO A CA 1
ATOM 632 C C . PRO A 1 86 ? 22.583 -1.288 -13.068 1.00 94.81 86 PRO A C 1
ATOM 634 O O . PRO A 1 86 ? 23.286 -0.765 -13.938 1.00 94.81 86 PRO A O 1
ATOM 637 N N . GLY A 1 87 ? 23.082 -1.900 -11.994 1.00 94.25 87 GLY A N 1
ATOM 638 C CA . GLY A 1 87 ? 24.508 -2.123 -11.763 1.00 94.25 87 GLY A CA 1
ATOM 639 C C . GLY A 1 87 ? 25.271 -0.918 -11.215 1.00 94.25 87 GLY A C 1
ATOM 640 O O . GLY A 1 87 ? 26.491 -0.985 -11.082 1.00 94.25 87 GLY A O 1
ATOM 641 N N . GLN A 1 88 ? 24.588 0.184 -10.883 1.00 95.69 88 GLN A N 1
ATOM 642 C CA . GLN A 1 88 ? 25.221 1.382 -10.312 1.00 95.69 88 GLN A CA 1
ATOM 643 C C . GLN A 1 88 ? 25.120 1.473 -8.784 1.00 95.69 88 GLN A C 1
ATOM 645 O O . GLN A 1 88 ? 25.641 2.419 -8.191 1.00 95.69 88 GLN A O 1
ATOM 650 N N . ILE A 1 89 ? 24.510 0.484 -8.130 1.00 94.00 89 ILE A N 1
ATOM 651 C CA . ILE A 1 89 ? 24.488 0.385 -6.670 1.00 94.00 89 ILE A CA 1
ATOM 652 C C . ILE A 1 89 ? 25.835 -0.134 -6.168 1.00 94.00 89 ILE A C 1
ATOM 654 O O . ILE A 1 89 ? 26.280 -1.224 -6.531 1.00 94.00 89 ILE A O 1
ATOM 658 N N . ALA A 1 90 ? 26.487 0.634 -5.294 1.00 90.00 90 ALA A N 1
ATOM 659 C CA . ALA A 1 90 ? 27.754 0.238 -4.689 1.00 90.00 90 ALA A CA 1
ATOM 660 C C . ALA A 1 90 ? 27.599 -1.075 -3.899 1.00 90.00 90 ALA A C 1
ATOM 662 O O . ALA A 1 90 ? 26.785 -1.168 -2.984 1.00 90.00 90 ALA A O 1
ATOM 663 N N . GLY A 1 91 ? 28.383 -2.096 -4.258 1.00 87.75 91 GLY A N 1
ATOM 664 C CA . GLY A 1 91 ? 28.296 -3.428 -3.643 1.00 87.75 91 GLY A CA 1
ATOM 665 C C . GLY A 1 91 ? 27.037 -4.228 -4.013 1.00 87.75 91 GLY A C 1
ATOM 666 O O . GLY A 1 91 ? 26.831 -5.307 -3.460 1.00 87.75 91 GLY A O 1
ATOM 667 N N . GLY A 1 92 ? 26.205 -3.715 -4.925 1.00 89.06 92 GLY A N 1
ATOM 668 C CA . GLY A 1 92 ? 25.063 -4.422 -5.495 1.00 89.06 92 GLY A CA 1
ATOM 669 C C . GLY A 1 92 ? 25.461 -5.352 -6.641 1.00 89.06 92 GLY A C 1
ATOM 670 O O . GLY A 1 92 ? 26.625 -5.428 -7.042 1.00 89.06 92 GLY A O 1
ATOM 671 N N . ARG A 1 93 ? 24.479 -6.079 -7.174 1.00 92.44 93 ARG A N 1
ATOM 672 C CA . ARG A 1 93 ? 24.652 -6.903 -8.378 1.00 92.44 93 ARG A CA 1
ATOM 673 C C . ARG A 1 93 ? 24.473 -6.052 -9.635 1.00 92.44 93 ARG A C 1
ATOM 675 O O . ARG A 1 93 ? 23.862 -4.989 -9.582 1.00 92.44 93 ARG A O 1
ATOM 682 N N . GLU A 1 94 ? 24.943 -6.545 -10.781 1.00 92.62 94 GLU A N 1
ATOM 683 C CA . GLU A 1 94 ? 24.889 -5.820 -12.067 1.00 92.62 94 GLU A CA 1
ATOM 684 C C . GLU A 1 94 ? 23.464 -5.460 -12.529 1.00 92.62 94 GLU A C 1
ATOM 686 O O . GLU A 1 94 ? 23.286 -4.586 -13.371 1.00 92.62 94 GLU A O 1
ATOM 691 N N . TRP A 1 95 ? 22.447 -6.111 -11.967 1.00 91.12 95 TRP A N 1
ATOM 692 C CA . TRP A 1 95 ? 21.034 -5.873 -12.264 1.00 91.12 95 TRP A CA 1
ATOM 693 C C . TRP A 1 95 ? 20.282 -5.125 -11.156 1.00 91.12 95 TRP A C 1
ATOM 695 O O . TRP A 1 95 ? 19.143 -4.713 -11.375 1.00 91.12 95 TRP A O 1
ATOM 705 N N . ASP A 1 96 ? 20.884 -4.954 -9.975 1.00 94.38 96 ASP A N 1
ATOM 706 C CA . ASP A 1 96 ? 20.263 -4.208 -8.882 1.00 94.38 96 ASP A CA 1
ATOM 707 C C . ASP A 1 96 ? 20.328 -2.707 -9.200 1.00 94.38 96 ASP A C 1
ATOM 709 O O . ASP A 1 96 ? 21.342 -2.200 -9.690 1.00 94.38 96 ASP A O 1
ATOM 713 N N . PHE A 1 97 ? 19.243 -1.990 -8.924 1.00 95.81 97 PHE A N 1
ATOM 714 C CA . PHE A 1 97 ? 19.121 -0.559 -9.204 1.00 95.81 97 PHE A CA 1
ATOM 715 C C . PHE A 1 97 ? 18.560 0.247 -8.028 1.00 95.81 97 PHE A C 1
ATOM 717 O O . PHE A 1 97 ? 18.316 1.436 -8.189 1.00 95.81 97 PHE A O 1
ATOM 724 N N . SER A 1 98 ? 18.426 -0.352 -6.843 1.00 96.12 98 SER A N 1
ATOM 725 C CA . SER A 1 98 ? 18.264 0.354 -5.564 1.00 96.12 98 SER A CA 1
ATOM 726 C C . SER A 1 98 ? 18.985 -0.371 -4.422 1.00 96.12 98 SER A C 1
ATOM 728 O O . SER A 1 98 ? 19.465 -1.503 -4.567 1.00 96.12 98 SER A O 1
ATOM 730 N N . ASP A 1 99 ? 19.060 0.270 -3.258 1.00 94.06 99 ASP A N 1
ATOM 731 C CA . ASP A 1 99 ? 19.627 -0.311 -2.040 1.00 94.06 99 ASP A CA 1
ATOM 732 C C . ASP A 1 99 ? 18.624 -1.154 -1.224 1.00 94.06 99 ASP A C 1
ATOM 734 O O . ASP A 1 99 ? 19.041 -1.906 -0.334 1.00 94.06 99 ASP A O 1
ATOM 738 N N . GLY A 1 100 ? 17.337 -1.132 -1.575 1.00 93.56 100 GLY A N 1
ATOM 739 C CA . GLY A 1 100 ? 16.258 -1.848 -0.897 1.00 93.56 100 GLY A CA 1
ATOM 740 C C . GLY A 1 100 ? 15.611 -2.947 -1.742 1.00 93.56 100 GLY A C 1
ATOM 741 O O . GLY A 1 100 ? 16.090 -3.313 -2.810 1.00 93.56 100 GLY A O 1
ATOM 742 N N . ALA A 1 101 ? 14.535 -3.554 -1.235 1.00 93.50 101 ALA A N 1
ATOM 743 C CA . ALA A 1 101 ? 13.846 -4.634 -1.951 1.00 93.50 101 ALA A CA 1
ATOM 744 C C . ALA A 1 101 ? 13.113 -4.140 -3.214 1.00 93.50 101 ALA A C 1
ATOM 746 O O . ALA A 1 101 ? 12.905 -4.914 -4.150 1.00 93.50 101 ALA A O 1
ATOM 747 N N . PHE A 1 102 ? 12.727 -2.863 -3.256 1.00 97.00 102 PHE A N 1
ATOM 748 C CA . PHE A 1 102 ? 12.142 -2.233 -4.433 1.00 97.00 102 PHE A CA 1
ATOM 749 C C . PHE A 1 102 ? 13.259 -1.768 -5.370 1.00 97.00 102 PHE A C 1
ATOM 751 O O . PHE A 1 102 ? 13.746 -0.649 -5.261 1.00 97.00 102 PHE A O 1
ATOM 758 N N . GLY A 1 103 ? 13.707 -2.659 -6.255 1.00 94.69 103 GLY A N 1
ATOM 759 C CA . GLY A 1 103 ? 14.833 -2.414 -7.169 1.00 94.69 103 GLY A CA 1
ATOM 760 C C . GLY A 1 103 ? 15.948 -3.460 -7.105 1.00 94.69 103 GLY A C 1
ATOM 761 O O . GLY A 1 103 ? 16.993 -3.292 -7.733 1.00 94.69 103 GLY A O 1
ATOM 762 N N . LYS A 1 104 ? 15.723 -4.565 -6.383 1.00 93.44 104 LYS A N 1
ATOM 763 C CA . LYS A 1 104 ? 16.590 -5.749 -6.390 1.00 93.44 104 LYS A CA 1
ATOM 764 C C . LYS A 1 104 ? 15.879 -6.955 -6.979 1.00 93.44 104 LYS A C 1
ATOM 766 O O . LYS A 1 104 ? 14.663 -7.104 -6.860 1.00 93.44 104 LYS A O 1
ATOM 771 N N . TRP A 1 105 ? 16.659 -7.858 -7.560 1.00 92.44 105 TRP A N 1
ATOM 772 C CA . TRP A 1 105 ? 16.161 -9.178 -7.946 1.00 92.44 105 TRP A CA 1
ATOM 773 C C . TRP A 1 105 ? 15.989 -10.082 -6.722 1.00 92.44 105 TRP A C 1
ATOM 775 O O . TRP A 1 105 ? 16.858 -10.136 -5.843 1.00 92.44 105 TRP A O 1
ATOM 785 N N . ASN A 1 106 ? 14.890 -10.836 -6.680 1.00 89.25 106 ASN A N 1
ATOM 786 C CA . ASN A 1 106 ? 14.633 -11.803 -5.621 1.00 89.25 106 ASN A CA 1
ATOM 787 C C . ASN A 1 106 ? 14.977 -13.226 -6.084 1.00 89.25 106 ASN A C 1
ATOM 789 O O . ASN A 1 106 ? 14.280 -13.796 -6.920 1.00 89.25 106 ASN A O 1
ATOM 793 N N . ALA A 1 107 ? 16.014 -13.816 -5.485 1.00 86.06 107 ALA A N 1
ATOM 794 C CA . ALA A 1 107 ? 16.519 -15.134 -5.870 1.00 86.06 107 ALA A CA 1
ATOM 795 C C . ALA A 1 107 ? 15.587 -16.307 -5.536 1.00 86.06 107 ALA A C 1
ATOM 797 O O . ALA A 1 107 ? 15.724 -17.374 -6.121 1.00 86.06 107 ALA A O 1
ATOM 798 N N . ILE A 1 108 ? 14.661 -16.126 -4.593 1.00 84.06 108 ILE A N 1
ATOM 799 C CA . ILE A 1 108 ? 13.730 -17.179 -4.169 1.00 84.06 108 ILE A CA 1
ATOM 800 C C . ILE A 1 108 ? 12.496 -17.169 -5.067 1.00 84.06 108 ILE A C 1
ATOM 802 O O . ILE A 1 108 ? 12.054 -18.212 -5.537 1.00 84.06 108 ILE A O 1
ATOM 806 N N . ALA A 1 109 ? 11.963 -15.981 -5.344 1.00 87.69 109 ALA A N 1
ATOM 807 C CA . ALA A 1 109 ? 10.811 -15.811 -6.219 1.00 87.69 109 ALA A CA 1
ATOM 808 C C . ALA A 1 109 ? 11.172 -15.863 -7.712 1.00 87.69 109 ALA A C 1
ATOM 810 O O . ALA A 1 109 ? 10.279 -16.012 -8.539 1.00 87.69 109 ALA A O 1
ATOM 811 N N . TYR A 1 110 ? 12.456 -15.705 -8.056 1.00 90.38 110 TYR A N 1
ATOM 812 C CA . TYR A 1 110 ? 12.927 -15.505 -9.430 1.00 90.38 110 TYR A CA 1
ATOM 813 C C . TYR A 1 110 ? 12.221 -14.338 -10.133 1.00 90.38 110 TYR A C 1
ATOM 815 O O . TYR A 1 110 ? 11.971 -14.390 -11.332 1.00 90.38 110 TYR A O 1
ATOM 823 N N . ARG A 1 111 ? 11.909 -13.276 -9.379 1.00 93.25 111 ARG A N 1
ATOM 824 C CA . ARG A 1 111 ? 11.223 -12.087 -9.898 1.00 93.25 111 ARG A CA 1
ATOM 825 C C . ARG A 1 111 ? 12.100 -10.841 -9.827 1.00 93.25 111 ARG A C 1
ATOM 827 O O . ARG A 1 111 ? 12.864 -10.653 -8.874 1.00 93.25 111 ARG A O 1
ATOM 834 N N . TYR A 1 112 ? 11.940 -9.980 -10.819 1.00 92.12 112 TYR A N 1
ATOM 835 C CA . TYR A 1 112 ? 12.670 -8.747 -11.069 1.00 92.12 112 TYR A CA 1
ATOM 836 C C . TYR A 1 112 ? 11.699 -7.584 -11.304 1.00 92.12 112 TYR A C 1
ATOM 838 O O . TYR A 1 112 ? 10.839 -7.648 -12.179 1.00 92.12 112 TYR A O 1
ATOM 846 N N . LEU A 1 113 ? 11.817 -6.513 -10.514 1.00 96.00 113 LEU A N 1
ATOM 847 C CA . LEU A 1 113 ? 11.133 -5.259 -10.831 1.00 96.00 113 LEU A CA 1
ATOM 848 C C . LEU A 1 113 ? 11.837 -4.638 -12.039 1.00 96.00 113 LEU A C 1
ATOM 850 O O . LEU A 1 113 ? 12.997 -4.261 -11.918 1.00 96.00 113 LEU A O 1
ATOM 854 N N . SER A 1 114 ? 11.162 -4.503 -13.176 1.00 96.38 114 SER A N 1
ATOM 855 C CA . SER A 1 114 ? 11.827 -4.005 -14.383 1.00 96.38 114 SER A CA 1
ATOM 856 C C . SER A 1 114 ? 12.068 -2.490 -14.314 1.00 96.38 114 SER A C 1
ATOM 858 O O . SER A 1 114 ? 11.147 -1.734 -13.978 1.00 96.38 114 SER A O 1
ATOM 860 N N . PRO A 1 115 ? 13.282 -1.995 -14.617 1.00 94.88 115 PRO A N 1
ATOM 861 C CA . PRO A 1 115 ? 13.580 -0.572 -14.704 1.00 94.88 115 PRO A CA 1
ATOM 862 C C . PRO A 1 115 ? 12.872 0.050 -15.915 1.00 94.88 115 PRO A C 1
ATOM 864 O O . PRO A 1 115 ? 12.397 -0.634 -16.819 1.00 94.88 115 PRO A O 1
ATOM 867 N N . SER A 1 116 ? 12.760 1.374 -15.932 1.00 92.88 116 SER A N 1
ATOM 868 C CA . SER A 1 116 ? 12.095 2.070 -17.035 1.00 92.88 116 SER A CA 1
ATOM 869 C C . SER A 1 116 ? 12.919 1.912 -18.317 1.00 92.88 116 SER A C 1
ATOM 871 O O . SER A 1 116 ? 14.137 2.096 -18.301 1.00 92.88 116 SER A O 1
ATOM 873 N N . GLY A 1 117 ? 12.255 1.578 -19.426 1.00 91.56 117 GLY A N 1
ATOM 874 C CA . GLY A 1 117 ? 12.910 1.318 -20.712 1.00 91.56 117 GLY A CA 1
ATOM 875 C C . GLY A 1 117 ? 13.524 -0.078 -20.856 1.00 91.56 117 GLY A C 1
ATOM 876 O O . GLY A 1 117 ? 14.255 -0.306 -21.820 1.00 91.56 117 GLY A O 1
ATOM 877 N N . ASP A 1 118 ? 13.248 -0.997 -19.927 1.00 92.94 118 ASP A N 1
ATOM 878 C CA . ASP A 1 118 ? 13.636 -2.400 -20.070 1.00 92.94 118 ASP A CA 1
ATOM 879 C C . ASP A 1 118 ? 12.975 -3.036 -21.306 1.00 92.94 118 ASP A C 1
ATOM 881 O O . ASP A 1 118 ? 11.824 -2.744 -21.638 1.00 92.94 118 ASP A O 1
ATOM 885 N N . ALA A 1 119 ? 13.709 -3.902 -22.006 1.00 90.31 119 ALA A N 1
ATOM 886 C CA . ALA A 1 119 ? 13.238 -4.512 -23.252 1.00 90.31 119 ALA A CA 1
ATOM 887 C C . ALA A 1 119 ? 12.135 -5.553 -23.008 1.00 90.31 119 ALA A C 1
ATOM 889 O O . ALA A 1 119 ? 11.319 -5.814 -23.893 1.00 90.31 119 ALA A O 1
ATOM 890 N N . GLN A 1 120 ? 12.124 -6.147 -21.814 1.00 91.81 120 GLN A N 1
ATOM 891 C CA . GLN A 1 120 ? 11.130 -7.111 -21.373 1.00 91.81 120 GLN A CA 1
ATOM 892 C C . GLN A 1 120 ? 10.775 -6.829 -19.915 1.00 91.81 120 GLN A C 1
ATOM 894 O O . GLN A 1 120 ? 11.633 -6.887 -19.041 1.00 91.81 120 GLN A O 1
ATOM 899 N N . ILE A 1 121 ? 9.500 -6.548 -19.651 1.00 96.06 121 ILE A N 1
ATOM 900 C CA . ILE A 1 121 ? 9.020 -6.340 -18.286 1.00 96.06 121 ILE A CA 1
ATOM 901 C C . ILE A 1 121 ? 8.725 -7.706 -17.651 1.00 96.06 121 ILE A C 1
ATOM 903 O O . ILE A 1 121 ? 7.956 -8.483 -18.212 1.00 96.06 121 ILE A O 1
ATOM 907 N N . ASP A 1 122 ? 9.325 -7.989 -16.492 1.00 95.56 122 ASP A N 1
ATOM 908 C CA . ASP A 1 122 ? 8.957 -9.128 -15.630 1.00 95.56 122 ASP A CA 1
ATOM 909 C C . ASP A 1 122 ? 7.910 -8.712 -14.584 1.00 95.56 122 ASP A C 1
ATOM 911 O O . ASP A 1 122 ? 6.866 -9.349 -14.445 1.00 95.56 122 ASP A O 1
ATOM 915 N N . MET A 1 123 ? 8.155 -7.614 -13.866 1.00 96.50 123 MET A N 1
ATOM 916 C CA . MET A 1 123 ? 7.162 -6.986 -12.992 1.00 96.50 123 MET A CA 1
ATOM 917 C C . MET A 1 123 ? 7.135 -5.481 -13.188 1.00 96.50 123 MET A C 1
ATOM 919 O O . MET A 1 123 ? 8.179 -4.818 -13.152 1.00 96.50 123 MET A O 1
ATOM 923 N N . GLY A 1 124 ? 5.920 -4.949 -13.276 1.00 97.62 124 GLY A N 1
ATOM 924 C CA . GLY A 1 124 ? 5.659 -3.547 -12.992 1.00 97.62 124 GLY A CA 1
ATOM 925 C C . GLY A 1 124 ? 5.572 -3.242 -11.492 1.00 97.62 124 GLY A C 1
ATOM 926 O O . GLY A 1 124 ? 5.620 -4.134 -10.640 1.00 97.62 124 GLY A O 1
ATOM 927 N N . THR A 1 125 ? 5.394 -1.967 -11.149 1.00 98.44 125 THR A N 1
ATOM 928 C CA . THR A 1 125 ? 5.209 -1.507 -9.762 1.00 98.44 125 THR A CA 1
ATOM 929 C C . THR A 1 125 ? 3.963 -2.136 -9.133 1.00 98.44 125 THR A C 1
ATOM 931 O O . THR A 1 125 ? 4.028 -2.628 -8.008 1.00 98.44 125 THR A O 1
ATOM 934 N N . ALA A 1 126 ? 2.844 -2.210 -9.862 1.00 98.62 126 ALA A N 1
ATOM 935 C CA . ALA A 1 126 ? 1.630 -2.858 -9.363 1.00 98.62 126 ALA A CA 1
ATOM 936 C C . ALA A 1 126 ? 1.826 -4.368 -9.132 1.00 98.62 126 ALA A C 1
ATOM 938 O O . ALA A 1 126 ? 1.394 -4.884 -8.101 1.00 98.62 126 ALA A O 1
ATOM 939 N N . ASP A 1 127 ? 2.543 -5.072 -10.017 1.00 98.19 127 ASP A N 1
ATOM 940 C CA . ASP A 1 127 ? 2.897 -6.482 -9.801 1.00 98.19 127 ASP A CA 1
ATOM 941 C C . ASP A 1 127 ? 3.761 -6.664 -8.555 1.00 98.19 127 ASP A C 1
ATOM 943 O O . ASP A 1 127 ? 3.524 -7.578 -7.764 1.00 98.19 127 ASP A O 1
ATOM 947 N N . TRP A 1 128 ? 4.724 -5.766 -8.336 1.00 98.12 128 TRP A N 1
ATOM 948 C CA . TRP A 1 128 ? 5.549 -5.783 -7.133 1.00 98.12 128 TRP A CA 1
ATOM 949 C C . TRP A 1 128 ? 4.698 -5.610 -5.868 1.00 98.12 128 TRP A C 1
ATOM 951 O O . TRP A 1 128 ? 4.879 -6.368 -4.916 1.00 98.12 128 TRP A O 1
ATOM 961 N N . VAL A 1 129 ? 3.721 -4.694 -5.858 1.00 98.56 129 VAL A N 1
ATOM 962 C CA . VAL A 1 129 ? 2.803 -4.520 -4.714 1.00 98.56 129 VAL A CA 1
ATOM 963 C C . VAL A 1 129 ? 1.940 -5.769 -4.506 1.00 98.56 129 VAL A C 1
ATOM 965 O O . VAL A 1 129 ? 1.816 -6.242 -3.376 1.00 98.56 129 VAL A O 1
ATOM 968 N N . ARG A 1 130 ? 1.393 -6.362 -5.574 1.00 98.19 130 ARG A N 1
ATOM 969 C CA . ARG A 1 130 ? 0.580 -7.593 -5.488 1.00 98.19 130 ARG A CA 1
ATOM 970 C C . ARG A 1 130 ? 1.381 -8.785 -4.970 1.00 98.19 130 ARG A C 1
ATOM 972 O O . ARG A 1 130 ? 0.855 -9.595 -4.208 1.00 98.19 130 ARG A O 1
ATOM 979 N N . TYR A 1 131 ? 2.642 -8.898 -5.383 1.00 95.69 131 TYR A N 1
ATOM 980 C CA . TYR A 1 131 ? 3.478 -10.066 -5.113 1.00 95.69 131 TYR A CA 1
ATOM 981 C C . TYR A 1 131 ? 4.286 -9.941 -3.813 1.00 95.69 131 TYR A C 1
ATOM 983 O O . TYR A 1 131 ? 4.303 -10.860 -2.993 1.00 95.69 131 TYR A O 1
ATOM 991 N N . PHE A 1 132 ? 4.943 -8.801 -3.586 1.00 95.25 132 PHE A N 1
ATOM 992 C CA . PHE A 1 132 ? 5.790 -8.550 -2.414 1.00 95.25 132 PHE A CA 1
ATOM 993 C C . PHE A 1 132 ? 5.116 -7.722 -1.320 1.00 95.25 132 PHE A C 1
ATOM 995 O O . PHE A 1 132 ? 5.651 -7.661 -0.212 1.00 95.25 132 PHE A O 1
ATOM 1002 N N . GLY A 1 133 ? 3.929 -7.155 -1.558 1.00 96.12 133 GLY A N 1
ATOM 1003 C CA . GLY A 1 133 ? 3.223 -6.313 -0.586 1.00 96.12 133 GLY A CA 1
ATOM 1004 C C . GLY A 1 133 ? 2.924 -7.000 0.751 1.00 96.12 133 GLY A C 1
ATOM 1005 O O . GLY A 1 133 ? 2.849 -6.340 1.787 1.00 96.12 133 GLY A O 1
ATOM 1006 N N . ALA A 1 134 ? 2.842 -8.335 0.772 1.00 95.00 134 ALA A N 1
ATOM 1007 C CA . ALA A 1 134 ? 2.734 -9.113 2.009 1.00 95.00 134 ALA A CA 1
ATOM 1008 C C . ALA A 1 134 ? 3.918 -8.895 2.976 1.00 95.00 134 ALA A C 1
ATOM 1010 O O . ALA A 1 134 ? 3.752 -9.088 4.175 1.00 95.00 134 ALA A O 1
ATOM 1011 N N . ARG A 1 135 ? 5.084 -8.465 2.471 1.00 93.06 135 ARG A N 1
ATOM 1012 C CA . ARG A 1 135 ? 6.305 -8.169 3.246 1.00 93.06 135 ARG A CA 1
ATOM 1013 C C . ARG A 1 135 ? 6.635 -6.684 3.352 1.00 93.06 135 ARG A C 1
ATOM 1015 O O . ARG A 1 135 ? 7.690 -6.318 3.859 1.00 93.06 135 ARG A O 1
ATOM 1022 N N . HIS A 1 136 ? 5.763 -5.831 2.843 1.00 97.31 136 HIS A N 1
ATOM 1023 C CA . HIS A 1 136 ? 5.928 -4.385 2.849 1.00 97.31 136 HIS A CA 1
ATOM 1024 C C . HIS A 1 136 ? 4.858 -3.770 3.740 1.00 97.31 136 HIS A C 1
ATOM 1026 O O . HIS A 1 136 ? 3.768 -4.324 3.839 1.00 97.31 136 HIS A O 1
ATOM 1032 N N . VAL A 1 137 ? 5.134 -2.645 4.397 1.00 97.75 137 VAL A N 1
ATOM 1033 C CA . VAL A 1 137 ? 4.152 -2.013 5.300 1.00 97.75 137 VAL A CA 1
ATOM 1034 C C . VAL A 1 137 ? 3.191 -1.064 4.576 1.00 97.75 137 VAL A C 1
ATOM 1036 O O . VAL A 1 137 ? 2.289 -0.533 5.216 1.00 97.75 137 VAL A O 1
ATOM 1039 N N . GLY A 1 138 ? 3.341 -0.868 3.261 1.00 98.38 138 GLY A N 1
ATOM 1040 C CA . GLY A 1 138 ? 2.687 0.211 2.515 1.00 98.38 138 GLY A CA 1
ATOM 1041 C C . GLY A 1 138 ? 3.495 1.513 2.556 1.00 98.38 138 GLY A C 1
ATOM 1042 O O . GLY A 1 138 ? 4.527 1.590 3.223 1.00 98.38 138 GLY A O 1
ATOM 1043 N N . GLY A 1 139 ? 3.027 2.532 1.838 1.00 98.44 139 GLY A N 1
ATOM 1044 C CA . GLY A 1 139 ? 3.762 3.775 1.598 1.00 98.44 139 GLY A CA 1
ATOM 1045 C C . GLY A 1 139 ? 4.772 3.631 0.458 1.00 98.44 139 GLY A C 1
ATOM 1046 O O . GLY A 1 139 ? 4.695 2.681 -0.323 1.00 98.44 139 GLY A O 1
ATOM 1047 N N . GLY A 1 140 ? 5.699 4.587 0.338 1.00 98.38 140 GLY A N 1
ATOM 1048 C CA . GLY A 1 140 ? 6.789 4.566 -0.648 1.00 98.38 140 GLY A CA 1
ATOM 1049 C C . GLY A 1 140 ? 6.338 4.092 -2.042 1.00 98.38 140 GLY A C 1
ATOM 1050 O O . GLY A 1 140 ? 5.449 4.721 -2.620 1.00 98.38 140 GLY A O 1
ATOM 1051 N N . PRO A 1 141 ? 6.877 2.974 -2.568 1.00 98.25 141 PRO A N 1
ATOM 1052 C CA . PRO A 1 141 ? 6.589 2.487 -3.920 1.00 98.25 141 PRO A CA 1
ATOM 1053 C C . PRO A 1 141 ? 5.160 1.970 -4.122 1.00 98.25 141 PRO A C 1
ATOM 1055 O O . PRO A 1 141 ? 4.762 1.699 -5.249 1.00 98.25 141 PRO A O 1
ATOM 1058 N N . ALA A 1 142 ? 4.371 1.817 -3.056 1.00 98.62 142 ALA A N 1
ATOM 1059 C CA . ALA A 1 142 ? 2.957 1.461 -3.149 1.00 98.62 142 ALA A CA 1
ATOM 1060 C C . ALA A 1 142 ? 2.030 2.689 -3.234 1.00 98.62 142 ALA A C 1
ATOM 1062 O O . ALA A 1 142 ? 0.808 2.527 -3.263 1.00 98.62 142 ALA A O 1
ATOM 1063 N N . LYS A 1 143 ? 2.601 3.904 -3.253 1.00 98.38 143 LYS A N 1
ATOM 1064 C CA . LYS A 1 143 ? 1.885 5.190 -3.280 1.00 98.38 143 LYS A CA 1
ATOM 1065 C C . LYS A 1 143 ? 2.485 6.202 -4.256 1.00 98.38 143 LYS A C 1
ATOM 1067 O O . LYS A 1 143 ? 1.738 6.964 -4.868 1.00 98.38 143 LYS A O 1
ATOM 1072 N N . LEU A 1 144 ? 3.808 6.228 -4.372 1.00 98.62 144 LEU A N 1
ATOM 1073 C CA . LEU A 1 144 ? 4.561 7.170 -5.190 1.00 98.62 144 LEU A CA 1
ATOM 1074 C C . LEU A 1 144 ? 5.252 6.443 -6.340 1.00 98.62 144 LEU A C 1
ATOM 1076 O O . LEU A 1 144 ? 5.714 5.312 -6.188 1.00 98.62 144 LEU A O 1
ATOM 1080 N N . SER A 1 145 ? 5.331 7.129 -7.471 1.00 98.19 145 SER A N 1
ATOM 1081 C CA . SER A 1 145 ? 6.135 6.734 -8.619 1.00 98.19 145 SER A CA 1
ATOM 1082 C C . SER A 1 145 ? 7.627 6.932 -8.356 1.00 98.19 145 SER A C 1
ATOM 1084 O O . SER A 1 145 ? 8.041 7.568 -7.380 1.00 98.19 145 SER A O 1
ATOM 1086 N N . ARG A 1 146 ? 8.455 6.446 -9.278 1.00 96.56 146 ARG A N 1
ATOM 1087 C CA . ARG A 1 146 ? 9.916 6.622 -9.273 1.00 96.56 146 ARG A CA 1
ATOM 1088 C C . ARG A 1 146 ? 10.340 8.086 -9.381 1.00 96.56 146 ARG A C 1
ATOM 1090 O O . ARG A 1 146 ? 11.447 8.417 -8.968 1.00 96.56 146 ARG A O 1
ATOM 1097 N N . SER A 1 147 ? 9.487 8.959 -9.922 1.00 95.94 147 SER A N 1
ATOM 1098 C CA . SER A 1 147 ? 9.706 10.413 -9.975 1.00 95.94 147 SER A CA 1
ATOM 1099 C C . SER A 1 147 ? 9.151 11.161 -8.755 1.00 95.94 147 SER A C 1
ATOM 1101 O O . SER A 1 147 ? 9.371 12.365 -8.631 1.00 95.94 147 SER A O 1
ATOM 1103 N N . GLY A 1 148 ? 8.462 10.470 -7.841 1.00 96.81 148 GLY A N 1
ATOM 1104 C CA . GLY A 1 148 ? 7.853 11.053 -6.642 1.00 96.81 148 GLY A CA 1
ATOM 1105 C C . GLY A 1 148 ? 6.424 11.572 -6.835 1.00 96.81 148 GLY A C 1
ATOM 1106 O O . GLY A 1 148 ? 5.848 12.117 -5.895 1.00 96.81 148 GLY A O 1
ATOM 1107 N N . GLU A 1 149 ? 5.833 11.396 -8.016 1.00 97.62 149 GLU A N 1
ATOM 1108 C CA . GLU A 1 149 ? 4.424 11.721 -8.286 1.00 97.62 149 GLU A CA 1
ATOM 1109 C C . GLU A 1 149 ? 3.488 10.662 -7.674 1.00 97.62 149 GLU A C 1
ATOM 1111 O O . GLU A 1 149 ? 3.853 9.483 -7.647 1.00 97.62 149 GLU A O 1
ATOM 1116 N N . PRO A 1 150 ? 2.277 11.012 -7.202 1.00 98.38 150 PRO A N 1
ATOM 1117 C CA . PRO A 1 150 ? 1.293 10.021 -6.772 1.00 98.38 150 PRO A CA 1
ATOM 1118 C C . PRO A 1 150 ? 0.957 9.032 -7.895 1.00 98.38 150 PRO A C 1
ATOM 1120 O O . PRO A 1 150 ? 0.641 9.435 -9.012 1.00 98.38 150 PRO A O 1
ATOM 1123 N N . LEU A 1 151 ? 0.946 7.730 -7.598 1.00 98.69 151 LEU A N 1
ATOM 1124 C CA . LEU A 1 151 ? 0.670 6.695 -8.607 1.00 98.69 151 LEU A CA 1
ATOM 1125 C C . LEU A 1 151 ? -0.705 6.870 -9.274 1.00 98.69 151 LEU A C 1
ATOM 1127 O O . LEU A 1 151 ? -0.860 6.615 -10.463 1.00 98.69 151 LEU A O 1
ATOM 1131 N N . THR A 1 152 ? -1.696 7.370 -8.529 1.00 98.31 152 THR A N 1
ATOM 1132 C CA . THR A 1 152 ? -3.051 7.663 -9.033 1.00 98.31 152 THR A CA 1
ATOM 1133 C C . THR A 1 152 ? -3.116 8.809 -10.047 1.00 98.31 152 THR A C 1
ATOM 1135 O O . THR A 1 152 ? -4.159 9.010 -10.672 1.00 98.31 152 THR A O 1
ATOM 1138 N N . GLU A 1 153 ? -2.039 9.579 -10.194 1.00 98.12 153 GLU A N 1
ATOM 1139 C CA . GLU A 1 153 ? -1.929 10.695 -11.140 1.00 98.12 153 GLU A CA 1
ATOM 1140 C C . GLU A 1 153 ? -1.143 10.319 -12.405 1.00 98.12 153 GLU A C 1
ATOM 1142 O O . GLU A 1 153 ? -1.099 11.107 -13.351 1.00 98.12 153 GLU A O 1
ATOM 1147 N N . LEU A 1 154 ? -0.564 9.113 -12.461 1.00 98.00 154 LEU A N 1
ATOM 1148 C CA . LEU A 1 154 ? 0.191 8.664 -13.624 1.00 98.00 154 LEU A CA 1
ATOM 1149 C C . LEU A 1 154 ? -0.707 8.494 -14.852 1.00 98.00 154 LEU A C 1
ATOM 1151 O O . LEU A 1 154 ? -1.783 7.894 -14.807 1.00 98.00 154 LEU A O 1
ATOM 1155 N N . VAL A 1 155 ? -0.208 8.973 -15.988 1.00 96.81 155 VAL A N 1
ATOM 1156 C CA . VAL A 1 155 ? -0.790 8.697 -17.302 1.00 96.81 155 VAL A CA 1
ATOM 1157 C C . VAL A 1 155 ? -0.258 7.358 -17.794 1.00 96.81 155 VAL A C 1
ATOM 1159 O O . VAL A 1 155 ? 0.941 7.116 -17.729 1.00 96.81 155 VAL A O 1
ATOM 1162 N N . ILE A 1 156 ? -1.132 6.504 -18.329 1.00 97.25 156 ILE A N 1
ATOM 1163 C CA . ILE A 1 156 ? -0.725 5.218 -18.906 1.00 97.25 156 ILE A CA 1
ATOM 1164 C C . ILE A 1 156 ? 0.229 5.455 -20.085 1.00 97.25 156 ILE A C 1
ATOM 1166 O O . ILE A 1 156 ? -0.139 6.082 -21.082 1.00 97.25 156 ILE A O 1
ATOM 1170 N N . VAL A 1 157 ? 1.439 4.902 -19.988 1.00 95.44 157 VAL A N 1
ATOM 1171 C CA . VAL A 1 157 ? 2.477 4.963 -21.025 1.00 95.44 157 VAL A CA 1
ATOM 1172 C C . VAL A 1 157 ? 2.820 3.544 -21.456 1.00 95.44 157 VAL A C 1
ATOM 1174 O O . VAL A 1 157 ? 3.174 2.703 -20.636 1.00 95.44 157 VAL A O 1
ATOM 1177 N N . ALA A 1 158 ? 2.705 3.260 -22.755 1.00 93.62 158 ALA A N 1
ATOM 1178 C CA . ALA A 1 158 ? 2.990 1.932 -23.293 1.00 93.62 158 ALA A CA 1
ATOM 1179 C C . ALA A 1 158 ? 4.410 1.468 -22.924 1.00 93.62 158 ALA A C 1
ATOM 1181 O O . ALA A 1 158 ? 5.372 2.217 -23.098 1.00 93.62 158 ALA A O 1
ATOM 1182 N N . ASN A 1 159 ? 4.529 0.215 -22.478 1.00 93.12 159 ASN A N 1
ATOM 1183 C CA . ASN A 1 159 ? 5.783 -0.400 -22.023 1.00 93.12 159 ASN A CA 1
ATOM 1184 C C . ASN A 1 159 ? 6.437 0.296 -20.814 1.00 93.12 159 ASN A C 1
ATOM 1186 O O . ASN A 1 159 ? 7.643 0.163 -20.610 1.00 93.12 159 ASN A O 1
ATOM 1190 N N . ASP A 1 160 ? 5.669 1.030 -20.009 1.00 96.62 160 ASP A N 1
ATOM 1191 C CA . ASP A 1 160 ? 6.154 1.579 -18.746 1.00 96.62 160 ASP A CA 1
ATOM 1192 C C . ASP A 1 160 ? 5.795 0.642 -17.575 1.00 96.62 160 ASP A C 1
ATOM 1194 O O . ASP A 1 160 ? 4.604 0.415 -17.329 1.00 96.62 160 ASP A O 1
ATOM 1198 N N . PRO A 1 161 ? 6.784 0.116 -16.823 1.00 97.38 161 PRO A N 1
ATOM 1199 C CA . PRO A 1 161 ? 6.538 -0.740 -15.663 1.00 97.38 161 PRO A CA 1
ATOM 1200 C C . PRO A 1 161 ? 5.775 -0.045 -14.524 1.00 97.38 161 PRO A C 1
ATOM 1202 O O . PRO A 1 161 ? 5.254 -0.728 -13.649 1.00 97.38 161 PRO A O 1
ATOM 1205 N N . GLU A 1 162 ? 5.667 1.284 -14.485 1.00 97.81 162 GLU A N 1
ATOM 1206 C CA . GLU A 1 162 ? 4.847 1.963 -13.470 1.00 97.81 162 GLU A CA 1
ATOM 1207 C C . GLU A 1 162 ? 3.359 1.993 -13.822 1.00 97.81 162 GLU A C 1
ATOM 1209 O O . GLU A 1 162 ? 2.531 2.200 -12.940 1.00 97.81 162 GLU A O 1
ATOM 1214 N N . THR A 1 163 ? 3.001 1.741 -15.084 1.00 97.88 163 THR A N 1
ATOM 1215 C CA . THR A 1 163 ? 1.609 1.811 -15.565 1.00 97.88 163 THR A CA 1
ATOM 1216 C C . THR A 1 163 ? 1.138 0.544 -16.267 1.00 97.88 163 THR A C 1
ATOM 1218 O O . THR A 1 163 ? 0.028 0.513 -16.794 1.00 97.88 163 THR A O 1
ATOM 1221 N N . HIS A 1 164 ? 1.958 -0.508 -16.270 1.00 98.19 164 HIS A N 1
ATOM 1222 C CA . HIS A 1 164 ? 1.626 -1.807 -16.838 1.00 98.19 164 HIS A CA 1
ATOM 1223 C C . HIS A 1 164 ? 1.971 -2.939 -15.876 1.00 98.19 164 HIS A C 1
ATOM 1225 O O . HIS A 1 164 ? 2.936 -2.865 -15.114 1.00 98.19 164 HIS A O 1
ATOM 1231 N N . ILE A 1 165 ? 1.187 -4.006 -15.967 1.00 97.69 165 ILE A N 1
ATOM 1232 C CA . ILE A 1 165 ? 1.460 -5.304 -15.360 1.00 97.69 165 ILE A CA 1
ATOM 1233 C C . ILE A 1 165 ? 1.670 -6.360 -16.439 1.00 97.69 165 ILE A C 1
ATOM 1235 O O . ILE A 1 165 ? 1.269 -6.174 -17.592 1.00 97.69 165 ILE A O 1
ATOM 1239 N N . VAL A 1 166 ? 2.271 -7.482 -16.058 1.00 96.94 166 VAL A N 1
ATOM 1240 C CA . VAL A 1 166 ? 2.382 -8.664 -16.919 1.00 96.94 166 VAL A CA 1
ATOM 1241 C C . VAL A 1 166 ? 1.220 -9.610 -16.629 1.00 96.94 166 VAL A C 1
ATOM 1243 O O . VAL A 1 166 ? 1.048 -10.069 -15.498 1.00 96.94 166 VAL A O 1
ATOM 1246 N N . ASP A 1 167 ? 0.431 -9.933 -17.653 1.00 95.12 167 ASP A N 1
ATOM 1247 C CA . ASP A 1 167 ? -0.588 -10.977 -17.563 1.00 95.12 167 ASP A CA 1
ATOM 1248 C C . ASP A 1 167 ? 0.090 -12.327 -17.252 1.00 95.12 167 ASP A C 1
ATOM 1250 O O . ASP A 1 167 ? 0.958 -12.764 -18.016 1.00 95.12 167 ASP A O 1
ATOM 1254 N N . PRO A 1 168 ? -0.266 -13.005 -16.148 1.00 89.62 168 PRO A N 1
ATOM 1255 C CA . PRO A 1 168 ? 0.412 -14.230 -15.737 1.00 89.62 168 PRO A CA 1
ATOM 1256 C C . PRO A 1 168 ? 0.103 -15.440 -16.632 1.00 89.62 168 PRO A C 1
ATOM 1258 O O . PRO A 1 168 ? 0.856 -16.412 -16.602 1.00 89.62 168 PRO A O 1
ATOM 1261 N N . GLU A 1 169 ? -0.984 -15.415 -17.407 1.00 93.62 169 GLU A N 1
ATOM 1262 C CA . GLU A 1 169 ? -1.378 -16.499 -18.312 1.00 93.62 169 GLU A CA 1
ATOM 1263 C C . GLU A 1 169 ? -0.752 -16.327 -19.698 1.00 93.62 169 GLU A C 1
ATOM 1265 O O . GLU A 1 169 ? -0.279 -17.298 -20.293 1.00 93.62 169 GLU A O 1
ATOM 1270 N N . THR A 1 170 ? -0.735 -15.099 -20.223 1.00 95.56 170 THR A N 1
ATOM 1271 C CA . THR A 1 170 ? -0.298 -14.826 -21.601 1.00 95.56 170 THR A CA 1
ATOM 1272 C C . THR A 1 170 ? 1.083 -14.185 -21.699 1.00 95.56 170 THR A C 1
ATOM 1274 O O . THR A 1 170 ? 1.648 -14.142 -22.792 1.00 95.56 170 THR A O 1
ATOM 1277 N N . GLY A 1 171 ? 1.614 -13.636 -20.605 1.00 93.88 171 GLY A N 1
ATOM 1278 C CA . GLY A 1 171 ? 2.846 -12.840 -20.592 1.00 93.88 171 GLY A CA 1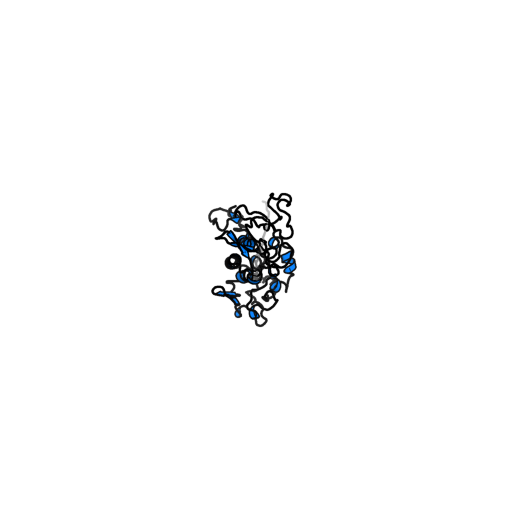
ATOM 1279 C C . GLY A 1 171 ? 2.722 -11.486 -21.301 1.00 93.88 171 GLY A C 1
ATOM 1280 O O . GLY A 1 171 ? 3.733 -10.842 -21.573 1.00 93.88 171 GLY A O 1
ATOM 1281 N N . ALA A 1 172 ? 1.504 -11.062 -21.653 1.00 95.81 172 ALA A N 1
ATOM 1282 C CA . ALA A 1 172 ? 1.274 -9.799 -22.348 1.00 95.81 172 ALA A CA 1
ATOM 1283 C C . ALA A 1 172 ? 1.221 -8.638 -21.354 1.00 95.81 172 ALA A C 1
ATOM 1285 O O . ALA A 1 172 ? 0.748 -8.798 -20.232 1.00 95.81 172 ALA A O 1
ATOM 1286 N N . LEU A 1 173 ? 1.651 -7.451 -21.782 1.00 97.31 173 LEU A N 1
ATOM 1287 C CA . LEU A 1 173 ? 1.494 -6.252 -20.967 1.00 97.31 173 LEU A CA 1
ATOM 1288 C C . LEU A 1 173 ? 0.047 -5.777 -20.982 1.00 97.31 173 LEU A C 1
ATOM 1290 O O . LEU A 1 173 ? -0.562 -5.638 -22.044 1.00 97.31 173 LEU A O 1
ATOM 1294 N N . GLN A 1 174 ? -0.473 -5.490 -19.796 1.00 97.44 174 GLN A N 1
ATOM 1295 C CA . GLN A 1 174 ? -1.793 -4.911 -19.595 1.00 97.44 174 GLN A CA 1
ATOM 1296 C C . GLN A 1 174 ? -1.657 -3.591 -18.842 1.00 97.44 174 GLN A C 1
ATOM 1298 O O . GLN A 1 174 ? -0.881 -3.522 -17.887 1.00 97.44 174 GLN A O 1
ATOM 1303 N N . PRO A 1 175 ? -2.386 -2.541 -19.251 1.00 97.94 175 PRO A N 1
ATOM 1304 C CA . PRO A 1 175 ? -2.382 -1.289 -18.515 1.00 97.94 175 PRO A CA 1
ATOM 1305 C C . PRO A 1 175 ? -2.948 -1.500 -17.107 1.00 97.94 175 PRO A C 1
ATOM 1307 O O . PRO A 1 175 ? -3.928 -2.222 -16.923 1.00 97.94 175 PRO A O 1
ATOM 1310 N N . TRP A 1 176 ? -2.344 -0.840 -16.125 1.00 98.38 176 TRP A N 1
ATOM 1311 C CA . TRP A 1 176 ? -2.816 -0.803 -14.747 1.00 98.38 176 TRP A CA 1
ATOM 1312 C C . TRP A 1 176 ? -3.445 0.551 -14.436 1.00 98.38 176 TRP A C 1
ATOM 1314 O O . TRP A 1 176 ? -2.812 1.592 -14.613 1.00 98.38 176 TRP A O 1
ATOM 1324 N N . ASP A 1 177 ? -4.680 0.537 -13.938 1.00 97.88 177 ASP A N 1
ATOM 1325 C CA . ASP A 1 177 ? -5.386 1.745 -13.520 1.00 97.88 177 ASP A CA 1
ATOM 1326 C C . ASP A 1 177 ? -5.220 1.970 -12.009 1.00 97.88 177 ASP A C 1
ATOM 1328 O O . ASP A 1 177 ? -5.919 1.378 -11.179 1.00 97.88 177 ASP A O 1
ATOM 1332 N N . TRP A 1 178 ? -4.300 2.867 -11.648 1.00 98.44 178 TRP A N 1
ATOM 1333 C CA . TRP A 1 178 ? -4.069 3.260 -10.257 1.00 98.44 178 TRP A CA 1
ATOM 1334 C C . TRP A 1 178 ? -5.243 4.019 -9.630 1.00 98.44 178 TRP A C 1
ATOM 1336 O O . TRP A 1 178 ? -5.412 3.976 -8.410 1.00 98.44 178 TRP A O 1
ATOM 1346 N N . GLN A 1 179 ? -6.080 4.698 -10.420 1.00 97.75 179 GLN A N 1
ATOM 1347 C CA . GLN A 1 179 ? -7.291 5.335 -9.897 1.00 97.75 179 GLN A CA 1
ATOM 1348 C C . GLN A 1 179 ? -8.316 4.276 -9.497 1.00 97.75 179 GLN A C 1
ATOM 1350 O O . GLN A 1 179 ? -8.972 4.413 -8.461 1.00 97.75 179 GLN A O 1
ATOM 1355 N N . GLN A 1 180 ? -8.410 3.188 -10.262 1.00 97.38 180 GLN A N 1
ATOM 1356 C CA . GLN A 1 180 ? -9.271 2.061 -9.925 1.00 97.38 180 GLN A CA 1
ATOM 1357 C C . GLN A 1 180 ? -8.749 1.283 -8.710 1.00 97.38 180 GLN A C 1
ATOM 1359 O O . GLN A 1 180 ? -9.499 1.088 -7.751 1.00 97.38 180 GLN A O 1
ATOM 1364 N N . SER A 1 181 ? -7.477 0.868 -8.711 1.00 98.38 181 SER A N 1
ATOM 1365 C CA . SER A 1 181 ? -6.896 0.088 -7.604 1.00 98.38 181 SER A CA 1
ATOM 1366 C C . SER A 1 181 ? -6.768 0.893 -6.312 1.00 98.38 181 SER A C 1
ATOM 1368 O O . SER A 1 181 ? -6.832 0.342 -5.211 1.00 98.38 181 SER A O 1
ATOM 1370 N N . GLY A 1 182 ? -6.554 2.205 -6.441 1.00 98.44 182 GLY A N 1
ATOM 1371 C CA . GLY A 1 182 ? -5.992 3.043 -5.390 1.00 98.44 182 GLY A CA 1
ATOM 1372 C C . GLY A 1 182 ? -4.546 2.662 -5.073 1.00 98.44 182 GLY A C 1
ATOM 1373 O O . GLY A 1 182 ? -3.879 1.976 -5.847 1.00 98.44 182 GLY A O 1
ATOM 1374 N N . VAL A 1 183 ? -4.078 3.108 -3.911 1.00 98.62 183 VAL A N 1
ATOM 1375 C CA . VAL A 1 183 ? -2.707 2.929 -3.410 1.00 98.62 183 VAL A CA 1
ATOM 1376 C C . VAL A 1 183 ? -2.722 2.297 -2.022 1.00 98.62 183 VAL A C 1
ATOM 1378 O O . VAL A 1 183 ? -3.767 2.247 -1.372 1.00 98.62 183 VAL A O 1
ATOM 1381 N N . VAL A 1 184 ? -1.561 1.838 -1.552 1.00 98.75 184 VAL A N 1
ATOM 1382 C CA . VAL A 1 184 ? -1.394 1.326 -0.185 1.00 98.75 184 VAL A CA 1
ATOM 1383 C C . VAL A 1 184 ? -0.607 2.346 0.627 1.00 98.75 184 VAL A C 1
ATOM 1385 O O . VAL A 1 184 ? 0.593 2.515 0.430 1.00 98.75 184 VAL A O 1
ATOM 1388 N N . GLU A 1 185 ? -1.271 3.023 1.557 1.00 98.62 185 GLU A N 1
ATOM 1389 C CA . GLU A 1 185 ? -0.608 3.875 2.550 1.00 98.62 185 GLU A CA 1
ATOM 1390 C C . GLU A 1 185 ? 0.128 3.035 3.600 1.00 98.62 185 GLU A C 1
ATOM 1392 O O . GLU A 1 185 ? -0.232 1.875 3.831 1.00 98.62 185 GLU A O 1
ATOM 1397 N N . MET A 1 186 ? 1.112 3.611 4.297 1.00 98.44 186 MET A N 1
ATOM 1398 C CA . MET A 1 186 ? 1.751 2.928 5.423 1.00 98.44 186 MET A CA 1
ATOM 1399 C C . MET A 1 186 ? 0.704 2.498 6.457 1.00 98.44 186 MET A C 1
ATOM 1401 O O . MET A 1 186 ? -0.046 3.304 7.015 1.00 98.44 186 MET A O 1
ATOM 1405 N N . ASN A 1 187 ? 0.649 1.196 6.712 1.00 98.19 187 ASN A N 1
ATOM 1406 C CA . ASN A 1 187 ? -0.383 0.572 7.515 1.00 98.19 187 ASN A CA 1
ATOM 1407 C C . ASN A 1 187 ? 0.040 0.486 8.982 1.00 98.19 187 ASN A C 1
ATOM 1409 O O . ASN A 1 187 ? 0.673 -0.477 9.420 1.00 98.19 187 ASN A O 1
ATOM 1413 N N . CYS A 1 188 ? -0.354 1.492 9.761 1.00 95.88 188 CYS A N 1
ATOM 1414 C CA . CYS A 1 188 ? -0.052 1.565 11.189 1.00 95.88 188 CYS A CA 1
ATOM 1415 C C . CYS A 1 188 ? -0.611 0.372 11.984 1.00 95.88 188 CYS A C 1
ATOM 1417 O O . CYS A 1 188 ? -0.021 -0.016 12.992 1.00 95.88 188 CYS A O 1
ATOM 1419 N N . PHE A 1 189 ? -1.715 -0.241 11.539 1.00 96.31 189 PHE A N 1
ATOM 1420 C CA . PHE A 1 189 ? -2.359 -1.333 12.272 1.00 96.31 189 PHE A CA 1
ATOM 1421 C C . PHE A 1 189 ? -1.522 -2.610 12.298 1.00 96.31 189 PHE A C 1
ATOM 1423 O O . PHE A 1 189 ? -1.631 -3.367 13.261 1.00 96.31 189 PHE A O 1
ATOM 1430 N N . LEU A 1 190 ? -0.656 -2.831 11.303 1.00 96.69 190 LEU A N 1
ATOM 1431 C CA . LEU A 1 190 ? 0.258 -3.979 11.285 1.00 96.69 190 LEU A CA 1
ATOM 1432 C C . LEU A 1 190 ? 1.134 -4.039 12.539 1.00 96.69 190 LEU A C 1
ATOM 1434 O O . LEU A 1 190 ? 1.394 -5.125 13.049 1.00 96.69 190 LEU A O 1
ATOM 1438 N N . CYS A 1 191 ? 1.545 -2.874 13.044 1.00 94.44 191 CYS A N 1
ATOM 1439 C CA . CYS A 1 191 ? 2.432 -2.741 14.195 1.00 94.44 191 CYS A CA 1
ATOM 1440 C C . CYS A 1 191 ? 1.680 -2.390 15.481 1.00 94.44 191 CYS A C 1
ATOM 1442 O O . CYS A 1 191 ? 2.063 -2.835 16.556 1.00 94.44 191 CYS A O 1
ATOM 1444 N N . HIS A 1 192 ? 0.621 -1.585 15.380 1.00 93.56 192 HIS A N 1
ATOM 1445 C CA . HIS A 1 192 ? -0.030 -0.988 16.545 1.00 93.56 192 HIS A CA 1
ATOM 1446 C C . HIS A 1 192 ? -1.312 -1.690 16.988 1.00 93.56 192 HIS A C 1
ATOM 1448 O O . HIS A 1 192 ? -1.957 -1.220 17.918 1.00 93.56 192 HIS A O 1
ATOM 1454 N N . THR A 1 193 ? -1.680 -2.822 16.386 1.00 92.00 193 THR A N 1
ATOM 1455 C CA . THR A 1 193 ? -2.802 -3.642 16.866 1.00 92.00 193 THR A CA 1
ATOM 1456 C C . THR A 1 193 ? -2.325 -5.019 17.308 1.00 92.00 193 THR A C 1
ATOM 1458 O O . THR A 1 193 ? -1.320 -5.529 16.812 1.00 92.00 193 THR A O 1
ATOM 1461 N N . GLU A 1 194 ? -3.033 -5.607 18.272 1.00 90.50 194 GLU A N 1
ATOM 1462 C CA . GLU A 1 194 ? -2.690 -6.919 18.834 1.00 90.50 194 GLU A CA 1
ATOM 1463 C C . GLU A 1 194 ? -2.889 -8.044 17.813 1.00 90.50 194 GLU A C 1
ATOM 1465 O O . GLU A 1 194 ? -2.025 -8.896 17.643 1.00 90.50 194 GLU A O 1
ATOM 1470 N N . ASN A 1 195 ? -4.013 -8.012 17.091 1.00 91.38 195 ASN A N 1
ATOM 1471 C CA . ASN A 1 195 ? -4.423 -9.070 16.170 1.00 91.38 195 ASN A CA 1
ATOM 1472 C C . ASN A 1 195 ? -4.806 -8.495 14.791 1.00 91.38 195 ASN A C 1
ATOM 1474 O O . ASN A 1 195 ? -5.976 -8.572 14.401 1.00 91.38 195 ASN A O 1
ATOM 1478 N N . PRO A 1 196 ? -3.862 -7.885 14.047 1.00 95.81 196 PRO A N 1
ATOM 1479 C CA . PRO A 1 196 ? -4.132 -7.386 12.703 1.00 95.81 196 PRO A CA 1
ATOM 1480 C C . PRO A 1 196 ? -4.497 -8.542 11.770 1.00 95.81 196 PRO A C 1
ATOM 1482 O O . PRO A 1 196 ? -3.796 -9.554 11.697 1.00 95.81 196 PRO A O 1
ATOM 1485 N N . ASN A 1 197 ? -5.560 -8.379 10.985 1.00 97.69 197 ASN A N 1
ATOM 1486 C CA . ASN A 1 197 ? -5.961 -9.380 10.002 1.00 97.69 197 ASN A CA 1
ATOM 1487 C C . ASN A 1 197 ? -5.096 -9.287 8.735 1.00 97.69 197 ASN A C 1
ATOM 1489 O O . ASN A 1 197 ? -5.513 -8.773 7.694 1.00 97.69 197 ASN A O 1
ATOM 1493 N N . ASN A 1 198 ? -3.857 -9.775 8.829 1.00 97.00 198 ASN A N 1
ATOM 1494 C CA . ASN A 1 198 ? -2.906 -9.720 7.719 1.00 97.00 198 ASN A CA 1
ATOM 1495 C C . ASN A 1 198 ? -3.340 -10.604 6.539 1.00 97.00 198 ASN A C 1
ATOM 1497 O O . ASN A 1 198 ? -3.075 -10.256 5.396 1.00 97.00 198 ASN A O 1
ATOM 1501 N N . ALA A 1 199 ? -4.065 -11.701 6.783 1.00 96.94 199 ALA A N 1
ATOM 1502 C CA . ALA A 1 199 ? -4.603 -12.538 5.710 1.00 96.94 199 ALA A CA 1
ATOM 1503 C C . ALA A 1 199 ? -5.594 -11.761 4.824 1.00 96.94 199 ALA A C 1
ATOM 1505 O O . ALA A 1 199 ? -5.474 -11.781 3.600 1.00 96.94 199 ALA A O 1
ATOM 1506 N N . ALA A 1 200 ? -6.529 -11.019 5.428 1.00 98.38 200 ALA A N 1
ATOM 1507 C CA . ALA A 1 200 ? -7.466 -10.176 4.686 1.00 98.38 200 ALA A CA 1
ATOM 1508 C C . ALA A 1 200 ? -6.752 -9.041 3.941 1.00 98.38 200 ALA A C 1
ATOM 1510 O O . ALA A 1 200 ? -7.061 -8.785 2.780 1.00 98.38 200 ALA A O 1
ATOM 1511 N N . ARG A 1 201 ? -5.759 -8.404 4.574 1.00 98.56 201 ARG A N 1
ATOM 1512 C CA . ARG A 1 201 ? -4.901 -7.408 3.918 1.00 98.56 201 ARG A CA 1
ATOM 1513 C C . ARG A 1 201 ? -4.201 -7.982 2.685 1.00 98.56 201 ARG A C 1
ATOM 1515 O O . ARG A 1 201 ? -4.267 -7.379 1.620 1.00 98.56 201 ARG A O 1
ATOM 1522 N N . VAL A 1 202 ? -3.538 -9.130 2.819 1.00 98.44 202 VAL A N 1
ATOM 1523 C CA . VAL A 1 202 ? -2.811 -9.783 1.719 1.00 98.44 202 VAL A CA 1
ATOM 1524 C C . VAL A 1 202 ? -3.755 -10.160 0.580 1.00 98.44 202 VAL A C 1
ATOM 1526 O O . VAL A 1 202 ? -3.389 -9.977 -0.578 1.00 98.44 202 VAL A O 1
ATOM 1529 N N . ALA A 1 203 ? -4.978 -10.597 0.883 1.00 98.19 203 ALA A N 1
ATOM 1530 C CA . ALA A 1 203 ? -5.981 -10.873 -0.141 1.00 98.19 203 ALA A CA 1
ATOM 1531 C C . ALA A 1 203 ? -6.337 -9.624 -0.971 1.00 98.19 203 ALA A C 1
ATOM 1533 O O . ALA A 1 203 ? -6.431 -9.729 -2.192 1.00 98.19 203 ALA A O 1
ATOM 1534 N N . GLU A 1 204 ? -6.478 -8.445 -0.347 1.00 98.69 204 GLU A N 1
ATOM 1535 C CA . GLU A 1 204 ? -6.704 -7.187 -1.086 1.00 98.69 204 GLU A CA 1
ATOM 1536 C C . GLU A 1 204 ? -5.484 -6.752 -1.905 1.00 98.69 204 GLU A C 1
ATOM 1538 O O . GLU A 1 204 ? -5.627 -6.232 -3.009 1.00 98.69 204 GLU A O 1
ATOM 1543 N N . LEU A 1 205 ? -4.270 -6.982 -1.395 1.00 98.75 205 LEU A N 1
ATOM 1544 C CA . LEU A 1 205 ? -3.050 -6.702 -2.155 1.00 98.75 205 LEU A CA 1
ATOM 1545 C C . LEU A 1 205 ? -2.974 -7.579 -3.403 1.00 98.75 205 LEU A C 1
ATOM 1547 O O . LEU A 1 205 ? -2.767 -7.070 -4.494 1.00 98.75 205 LEU A O 1
ATOM 1551 N N . GLN A 1 206 ? -3.183 -8.887 -3.273 1.00 98.06 206 GLN A N 1
ATOM 1552 C CA . GLN A 1 206 ? -3.073 -9.827 -4.392 1.00 98.06 206 GLN A CA 1
ATOM 1553 C C . GLN A 1 206 ? -4.159 -9.611 -5.456 1.00 98.06 206 GLN A C 1
ATOM 1555 O O . GLN A 1 206 ? -3.883 -9.752 -6.655 1.00 98.06 206 GLN A O 1
ATOM 1560 N N . SER A 1 207 ? -5.369 -9.227 -5.032 1.00 97.38 207 SER A N 1
ATOM 1561 C CA . SER A 1 207 ? -6.483 -8.898 -5.929 1.00 97.38 207 SER A CA 1
ATOM 1562 C C . SER A 1 207 ? -6.325 -7.548 -6.632 1.00 97.38 207 SER A C 1
ATOM 1564 O O . SER A 1 207 ? -7.074 -7.272 -7.565 1.00 97.38 207 SER A O 1
ATOM 1566 N N . GLY A 1 208 ? -5.364 -6.713 -6.218 1.00 98.06 208 GLY A N 1
ATOM 1567 C CA . GLY A 1 208 ? -5.191 -5.372 -6.773 1.00 98.06 208 GLY A CA 1
ATOM 1568 C C . GLY A 1 208 ? -6.090 -4.309 -6.155 1.00 98.06 208 GLY A C 1
ATOM 1569 O O . GLY A 1 208 ? -6.108 -3.175 -6.622 1.00 98.06 208 GLY A O 1
ATOM 1570 N N . ASN A 1 209 ? -6.839 -4.636 -5.106 1.00 98.00 209 ASN A N 1
ATOM 1571 C CA . ASN A 1 209 ? -7.737 -3.708 -4.430 1.00 98.00 209 ASN A CA 1
ATOM 1572 C C . ASN A 1 209 ? -6.995 -2.909 -3.343 1.00 98.00 209 ASN A C 1
ATOM 1574 O O . ASN A 1 209 ? -7.357 -2.902 -2.162 1.00 98.00 209 ASN A O 1
ATOM 1578 N N . PHE A 1 2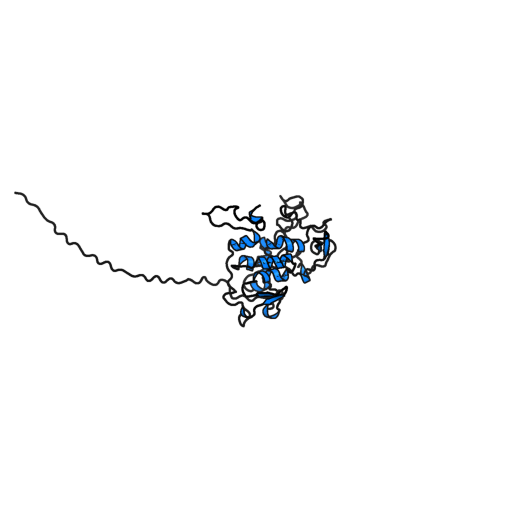10 ? -5.905 -2.256 -3.750 1.00 98.75 210 PHE A N 1
ATOM 1579 C CA . PHE A 1 210 ? -4.922 -1.626 -2.868 1.00 98.75 210 PHE A CA 1
ATOM 1580 C C . PHE A 1 210 ? -5.542 -0.641 -1.879 1.00 98.75 210 PHE A C 1
ATOM 1582 O O . PHE A 1 210 ? -5.194 -0.667 -0.696 1.00 98.75 210 PHE A O 1
ATOM 1589 N N . ARG A 1 211 ? -6.526 0.145 -2.332 1.00 98.19 211 ARG A N 1
ATOM 1590 C CA . ARG A 1 211 ? -7.245 1.132 -1.517 1.00 98.19 211 ARG A CA 1
ATOM 1591 C C . ARG A 1 211 ? -7.815 0.538 -0.228 1.00 98.19 211 ARG A C 1
ATOM 1593 O O . ARG A 1 211 ? -7.840 1.203 0.801 1.00 98.19 211 ARG A O 1
ATOM 1600 N N . TRP A 1 212 ? -8.271 -0.715 -0.265 1.00 98.56 212 TRP A N 1
ATOM 1601 C CA . TRP A 1 212 ? -8.911 -1.379 0.873 1.00 98.56 212 TRP A CA 1
ATOM 1602 C C . TRP A 1 212 ? -7.952 -2.195 1.742 1.00 98.56 212 TRP A C 1
ATOM 1604 O O . TRP A 1 212 ? -8.370 -2.675 2.797 1.00 98.56 212 TRP A O 1
ATOM 1614 N N . ALA A 1 213 ? -6.675 -2.325 1.372 1.00 98.62 213 ALA A N 1
ATOM 1615 C CA . ALA A 1 213 ? -5.718 -3.170 2.090 1.00 98.62 213 ALA A CA 1
ATOM 1616 C C . ALA A 1 213 ? -5.559 -2.773 3.572 1.00 98.62 213 ALA A C 1
ATOM 1618 O O . ALA A 1 213 ? -5.506 -3.638 4.454 1.00 98.62 213 ALA A O 1
ATOM 1619 N N . ASN A 1 214 ? -5.550 -1.470 3.875 1.00 98.62 214 ASN A N 1
ATOM 1620 C CA . ASN A 1 214 ? -5.421 -0.991 5.254 1.00 98.62 214 ASN A CA 1
ATOM 1621 C C . ASN A 1 214 ? -6.702 -1.227 6.058 1.00 98.62 214 ASN A C 1
ATOM 1623 O O . ASN A 1 214 ? -6.636 -1.763 7.165 1.00 98.62 214 ASN A O 1
ATOM 1627 N N . THR A 1 215 ? -7.872 -0.950 5.472 1.00 98.56 215 THR A N 1
ATOM 1628 C CA . THR A 1 215 ? -9.167 -1.303 6.075 1.00 98.56 215 THR A CA 1
ATOM 1629 C C . THR A 1 215 ? -9.263 -2.799 6.363 1.00 98.56 215 THR A C 1
ATOM 1631 O O . THR A 1 215 ? -9.732 -3.193 7.429 1.00 98.56 215 THR A O 1
ATOM 1634 N N . ALA A 1 216 ? -8.793 -3.645 5.444 1.00 98.56 216 ALA A N 1
ATOM 1635 C CA . ALA A 1 216 ? -8.892 -5.092 5.569 1.00 98.56 216 ALA A CA 1
ATOM 1636 C C . ALA A 1 216 ? -8.149 -5.647 6.786 1.00 98.56 216 ALA A C 1
ATOM 1638 O O . ALA A 1 216 ? -8.559 -6.660 7.351 1.00 98.56 216 ALA A O 1
ATOM 1639 N N . THR A 1 217 ? -7.125 -4.935 7.260 1.00 98.31 217 THR A N 1
ATOM 1640 C CA . THR A 1 217 ? -6.400 -5.283 8.491 1.00 98.31 217 THR A CA 1
ATOM 1641 C C . THR A 1 217 ? -7.300 -5.234 9.732 1.00 98.31 217 THR A C 1
ATOM 1643 O O . THR A 1 217 ? -7.032 -5.925 10.711 1.00 98.31 217 THR A O 1
ATOM 1646 N N . LEU A 1 218 ? -8.401 -4.477 9.686 1.00 97.44 218 LEU A N 1
ATOM 1647 C CA . LEU A 1 218 ? -9.380 -4.367 10.769 1.00 97.44 218 LEU A CA 1
ATOM 1648 C C . LEU A 1 218 ? -10.470 -5.452 10.715 1.00 97.44 218 LEU A C 1
ATOM 1650 O O . LEU A 1 218 ? -11.355 -5.470 11.575 1.00 97.44 218 LEU A O 1
ATOM 1654 N N . LEU A 1 219 ? -10.465 -6.351 9.727 1.00 97.81 219 LEU A N 1
ATOM 1655 C CA . LEU A 1 219 ? -11.485 -7.395 9.629 1.00 97.81 219 LEU A CA 1
ATOM 1656 C C . LEU A 1 219 ? -11.439 -8.323 10.853 1.00 97.81 219 LEU A C 1
ATOM 1658 O O . LEU A 1 219 ? -10.398 -8.877 11.189 1.00 97.81 219 LEU A O 1
ATOM 1662 N N . GLY A 1 220 ? -12.589 -8.537 11.493 1.00 95.31 220 GLY A N 1
ATOM 1663 C CA . GLY A 1 220 ? -12.697 -9.369 12.700 1.00 95.31 220 GLY A CA 1
ATOM 1664 C C . GLY A 1 220 ? -12.578 -8.594 14.016 1.00 95.31 220 GLY A C 1
ATOM 1665 O O . GLY A 1 220 ? -12.925 -9.132 15.060 1.00 95.31 220 GLY A O 1
ATOM 1666 N N . THR A 1 221 ? -12.207 -7.310 13.975 1.00 94.50 221 THR A N 1
ATOM 1667 C CA . THR A 1 221 ? -12.228 -6.420 15.157 1.00 94.50 221 THR A CA 1
ATOM 1668 C C . THR A 1 221 ? -13.642 -5.985 15.556 1.00 94.50 221 THR A C 1
ATOM 1670 O O . THR A 1 221 ? -13.853 -5.436 16.632 1.00 94.50 221 THR A O 1
ATOM 1673 N N . GLY A 1 222 ? -14.620 -6.173 14.665 1.00 94.94 222 GLY A N 1
ATOM 1674 C CA . GLY A 1 222 ? -15.967 -5.622 14.804 1.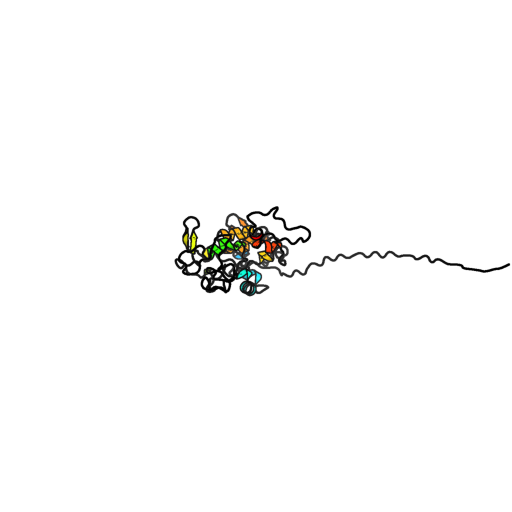00 94.94 222 GLY A CA 1
ATOM 1675 C C . GLY A 1 222 ? -16.114 -4.181 14.301 1.00 94.94 222 GLY A C 1
ATOM 1676 O O . GLY A 1 222 ? -17.239 -3.693 14.278 1.00 94.94 222 GLY A O 1
ATOM 1677 N N . ILE A 1 223 ? -15.038 -3.519 13.851 1.00 96.94 223 ILE A N 1
ATOM 1678 C CA . ILE A 1 223 ? -15.083 -2.161 13.269 1.00 96.94 223 ILE A CA 1
ATOM 1679 C C . ILE A 1 223 ? -15.625 -2.181 11.833 1.00 96.94 223 ILE A C 1
ATOM 1681 O O . ILE A 1 223 ? -16.399 -1.311 11.427 1.00 96.94 223 ILE A O 1
ATOM 1685 N N . VAL A 1 224 ? -15.231 -3.190 11.058 1.00 97.62 224 VAL A N 1
ATOM 1686 C CA . VAL A 1 224 ? -15.601 -3.349 9.652 1.00 97.62 224 VAL A CA 1
ATOM 1687 C C . VAL A 1 224 ? -15.948 -4.807 9.365 1.00 97.62 224 VAL A C 1
ATOM 1689 O O . VAL A 1 224 ? -15.424 -5.730 9.993 1.00 97.62 224 VAL A O 1
ATOM 1692 N N . GLN A 1 225 ? -16.855 -5.013 8.419 1.00 97.50 225 GLN A N 1
ATOM 1693 C CA . GLN A 1 225 ? -17.269 -6.316 7.919 1.00 97.50 225 GLN A CA 1
ATOM 1694 C C . GLN A 1 225 ? -17.043 -6.385 6.410 1.00 97.50 225 GLN A C 1
ATOM 1696 O O . GLN A 1 225 ? -17.157 -5.376 5.711 1.00 97.50 225 GLN A O 1
ATOM 1701 N N . LYS A 1 226 ? -16.775 -7.591 5.910 1.00 96.25 226 LYS A N 1
ATOM 1702 C CA . LYS A 1 226 ? -16.712 -7.885 4.479 1.00 96.25 226 LYS A CA 1
ATOM 1703 C C . LYS A 1 226 ? -17.841 -8.846 4.109 1.00 96.25 226 LYS A C 1
ATOM 1705 O O . LYS A 1 226 ? -18.056 -9.834 4.810 1.00 96.25 226 LYS A O 1
ATOM 1710 N N . SER A 1 227 ? -18.567 -8.552 3.035 1.00 92.56 227 SER A N 1
ATOM 1711 C CA . SER A 1 227 ? -19.596 -9.424 2.456 1.00 92.56 227 SER A CA 1
ATOM 1712 C C . SER A 1 227 ? -19.411 -9.478 0.944 1.00 92.56 227 SER A C 1
ATOM 1714 O O . SER A 1 227 ? -19.579 -8.464 0.263 1.00 92.56 227 SER A O 1
ATOM 1716 N N . GLY A 1 228 ? -19.012 -10.645 0.428 1.00 90.62 228 GLY A N 1
ATOM 1717 C CA . GLY A 1 228 ? -18.474 -10.749 -0.930 1.00 90.62 228 GLY A CA 1
ATOM 1718 C C . GLY A 1 228 ? -17.286 -9.799 -1.100 1.00 90.62 228 GLY A C 1
ATOM 1719 O O . GLY A 1 228 ? -16.408 -9.753 -0.241 1.00 90.62 228 GLY A O 1
ATOM 1720 N N . ASP A 1 229 ? -17.318 -8.981 -2.148 1.00 89.44 229 ASP A N 1
ATOM 1721 C CA . ASP A 1 229 ? -16.286 -7.971 -2.427 1.00 89.44 229 ASP A CA 1
ATOM 1722 C C . ASP A 1 229 ? -16.580 -6.602 -1.793 1.00 89.44 229 ASP A C 1
ATOM 1724 O O . ASP A 1 229 ? -15.848 -5.638 -1.998 1.00 89.44 229 ASP A O 1
ATOM 1728 N N . THR A 1 230 ? -17.660 -6.484 -1.015 1.00 93.94 230 THR A N 1
ATOM 1729 C CA . THR A 1 230 ? -18.077 -5.210 -0.419 1.00 93.94 230 THR A CA 1
ATOM 1730 C C . THR A 1 230 ? -17.661 -5.105 1.042 1.00 93.94 230 THR A C 1
ATOM 1732 O O . THR A 1 230 ? -17.971 -5.973 1.863 1.00 93.94 230 THR A O 1
ATOM 1735 N N . TRP A 1 231 ? -17.043 -3.979 1.383 1.00 97.25 231 TRP A N 1
ATOM 1736 C CA . TRP A 1 231 ? -16.726 -3.586 2.751 1.00 97.25 231 TRP A CA 1
ATOM 1737 C C . TRP A 1 231 ? -17.836 -2.720 3.350 1.00 97.25 231 TRP A C 1
ATOM 1739 O O . TRP A 1 231 ? -18.425 -1.879 2.671 1.00 97.25 231 TRP A O 1
ATOM 1749 N N . ARG A 1 232 ? -18.149 -2.937 4.630 1.00 97.69 232 ARG A N 1
ATOM 1750 C CA . ARG A 1 232 ? -19.167 -2.177 5.367 1.00 97.69 232 ARG A CA 1
ATOM 1751 C C . ARG A 1 232 ? -18.682 -1.841 6.768 1.00 97.69 232 ARG A C 1
ATOM 1753 O O . ARG A 1 232 ? -18.297 -2.731 7.526 1.00 97.69 232 ARG A O 1
ATOM 1760 N N . TRP A 1 233 ? -18.751 -0.564 7.123 1.00 98.00 233 TRP A N 1
ATOM 1761 C CA . TRP A 1 233 ? -18.429 -0.087 8.464 1.00 98.00 233 TRP A CA 1
ATOM 1762 C C . TRP A 1 233 ? -19.541 -0.432 9.453 1.00 98.00 233 TRP A C 1
ATOM 1764 O O . TRP A 1 233 ? -20.726 -0.248 9.169 1.00 98.00 233 TRP A O 1
ATOM 1774 N N . ASN A 1 234 ? -19.162 -0.926 10.629 1.00 97.25 234 ASN A N 1
ATOM 1775 C CA . ASN A 1 234 ? -20.098 -1.168 11.716 1.00 97.25 234 ASN A CA 1
ATOM 1776 C C . ASN A 1 234 ? -20.308 0.128 12.503 1.00 97.25 234 ASN A C 1
ATOM 1778 O O . ASN A 1 234 ? -19.474 0.489 13.329 1.00 97.25 234 ASN A O 1
ATOM 1782 N N . ALA A 1 235 ? -21.438 0.803 12.296 1.00 96.38 235 ALA A N 1
ATOM 1783 C CA . ALA A 1 235 ? -21.749 2.051 12.996 1.00 96.38 235 ALA A CA 1
ATOM 1784 C C . ALA A 1 235 ? -21.721 1.917 14.533 1.00 96.38 235 ALA A C 1
ATOM 1786 O O . ALA A 1 235 ? -21.362 2.869 15.216 1.00 96.38 235 ALA A O 1
ATOM 1787 N N . ALA A 1 236 ? -22.022 0.735 15.087 1.00 96.12 236 ALA A N 1
ATOM 1788 C CA . ALA A 1 236 ? -21.987 0.502 16.534 1.00 96.12 236 ALA A CA 1
ATOM 1789 C C . ALA A 1 236 ? -20.563 0.451 17.124 1.00 96.12 236 ALA A C 1
ATOM 1791 O O . ALA A 1 236 ? -20.408 0.479 18.343 1.00 96.12 236 ALA A O 1
ATOM 1792 N N . ALA A 1 237 ? -19.523 0.376 16.285 1.00 96.19 237 ALA A N 1
ATOM 1793 C CA . ALA A 1 237 ? -18.126 0.469 16.715 1.00 96.19 237 ALA A CA 1
ATOM 1794 C C . ALA A 1 237 ? -17.683 1.911 17.026 1.00 96.19 237 ALA A C 1
ATOM 1796 O O . ALA A 1 237 ? -16.564 2.117 17.502 1.00 96.19 237 ALA A O 1
ATOM 1797 N N . PHE A 1 238 ? -18.545 2.896 16.760 1.00 96.44 238 PHE A N 1
ATOM 1798 C CA . PHE A 1 238 ? -18.254 4.316 16.897 1.00 96.44 238 PHE A CA 1
ATOM 1799 C C . PHE A 1 238 ? -19.223 4.985 17.878 1.00 96.44 238 PHE A C 1
ATOM 1801 O O . PHE A 1 238 ? -20.364 4.553 18.044 1.00 96.44 238 PHE A O 1
ATOM 1808 N N . ASP A 1 239 ? -18.766 6.047 18.536 1.00 94.12 239 ASP A N 1
ATOM 1809 C CA . ASP A 1 239 ? -19.615 6.912 19.350 1.00 94.12 239 ASP A CA 1
ATOM 1810 C C . ASP A 1 239 ? -20.339 7.980 18.510 1.00 94.12 239 ASP A C 1
ATOM 1812 O O . ASP A 1 239 ? -20.178 8.068 17.291 1.00 94.12 239 ASP A O 1
ATOM 1816 N N . ALA A 1 240 ? -21.173 8.790 19.169 1.00 93.25 240 ALA A N 1
ATOM 1817 C CA . ALA A 1 240 ? -21.998 9.806 18.515 1.00 93.25 240 ALA A CA 1
ATOM 1818 C C . ALA A 1 240 ? -21.185 10.887 17.774 1.00 93.25 240 ALA A C 1
ATOM 1820 O O . ALA A 1 240 ? -21.703 11.500 16.842 1.00 93.25 240 ALA A O 1
ATOM 1821 N N . ASP A 1 241 ? -19.921 11.089 18.151 1.00 92.25 241 ASP A N 1
ATOM 1822 C CA . ASP A 1 241 ? -19.010 12.055 17.528 1.00 92.25 241 ASP A CA 1
ATOM 1823 C C . ASP A 1 241 ? -18.190 11.422 16.374 1.00 92.25 241 ASP A C 1
ATOM 1825 O O . ASP A 1 241 ? -17.419 12.093 15.666 1.00 92.25 241 ASP A O 1
ATOM 1829 N N . GLY A 1 242 ? -18.388 10.119 16.139 1.00 93.69 242 GLY A N 1
ATOM 1830 C CA . GLY A 1 242 ? -17.750 9.336 15.085 1.00 93.69 242 GLY A CA 1
ATOM 1831 C C . GLY A 1 242 ? -16.354 8.836 15.448 1.00 93.69 242 GLY A C 1
ATOM 1832 O O . GLY A 1 242 ? -15.584 8.499 14.546 1.00 93.69 242 GLY A O 1
ATOM 1833 N N . PHE A 1 243 ? -15.999 8.801 16.733 1.00 94.25 243 PHE A N 1
ATOM 1834 C CA . PHE A 1 243 ? -14.759 8.184 17.196 1.00 94.25 243 PHE A CA 1
ATOM 1835 C C . PHE A 1 243 ? -14.962 6.702 17.490 1.00 94.25 243 PHE A C 1
ATOM 1837 O O . PHE A 1 243 ? -16.040 6.289 17.907 1.00 94.25 243 PHE A O 1
ATOM 1844 N N . LEU A 1 244 ? -13.911 5.899 17.340 1.00 93.12 244 LEU A N 1
ATOM 1845 C CA . LEU A 1 244 ? -13.922 4.503 17.769 1.00 93.12 244 LEU A CA 1
ATOM 1846 C C . LEU A 1 244 ? -14.210 4.386 19.272 1.00 93.12 244 LEU A C 1
ATOM 1848 O O . LEU A 1 244 ? -13.690 5.151 20.093 1.00 93.12 244 LEU A O 1
ATOM 1852 N N . ALA A 1 245 ? -15.014 3.388 19.636 1.00 90.12 245 ALA A N 1
ATOM 1853 C CA . ALA A 1 245 ? -15.273 3.046 21.028 1.00 90.12 245 ALA A CA 1
ATOM 1854 C C . ALA A 1 245 ? -13.967 2.677 21.762 1.00 90.12 245 ALA A C 1
ATOM 1856 O O . ALA A 1 245 ? -13.049 2.112 21.173 1.00 90.12 245 ALA A O 1
ATOM 1857 N N . ALA A 1 246 ? -13.895 2.941 23.073 1.00 79.06 246 ALA A N 1
ATOM 1858 C CA . ALA A 1 246 ? -12.654 2.863 23.861 1.00 79.06 246 ALA A CA 1
ATOM 1859 C C . ALA A 1 246 ? -11.946 1.487 23.867 1.00 79.06 246 ALA A C 1
ATOM 1861 O O . ALA A 1 246 ? -10.755 1.419 24.158 1.00 79.06 246 ALA A O 1
ATOM 1862 N N . GLY A 1 247 ? -12.656 0.394 23.562 1.00 77.38 247 GLY A N 1
ATOM 1863 C CA . GLY A 1 247 ? -12.068 -0.947 23.413 1.00 77.38 247 GLY A CA 1
ATOM 1864 C C . GLY A 1 247 ? -11.521 -1.250 22.013 1.00 77.38 247 GLY A C 1
ATOM 1865 O O . GLY A 1 247 ? -10.777 -2.204 21.847 1.00 77.38 247 GLY A O 1
ATOM 1866 N N . LEU A 1 248 ? -11.876 -0.441 21.013 1.00 80.62 248 LEU A N 1
ATOM 1867 C CA . LEU A 1 248 ? -11.500 -0.610 19.604 1.00 80.62 248 LEU A CA 1
ATOM 1868 C C . LEU A 1 248 ? -10.436 0.401 19.152 1.00 80.62 248 LEU A C 1
ATOM 1870 O O . LEU A 1 248 ? -9.896 0.279 18.059 1.00 80.62 248 LEU A O 1
ATOM 1874 N N . SER A 1 249 ? -10.121 1.390 19.994 1.00 77.25 249 SER A N 1
ATOM 1875 C CA . SER A 1 249 ? -9.060 2.378 19.775 1.00 77.25 249 SER A CA 1
ATOM 1876 C C . SER A 1 249 ? -7.757 2.052 20.516 1.00 77.25 249 SER A C 1
ATOM 1878 O O . SER A 1 249 ? -6.877 2.909 20.596 1.00 77.25 249 SER A O 1
ATOM 1880 N N . GLN A 1 250 ? -7.635 0.862 21.116 1.00 80.25 250 GLN A N 1
ATOM 1881 C CA . GLN A 1 250 ? -6.453 0.495 21.895 1.00 80.25 250 GLN A CA 1
ATOM 1882 C C . GLN A 1 250 ? -5.300 0.117 20.971 1.00 80.25 250 GLN A C 1
ATOM 1884 O O . GLN A 1 250 ? -5.188 -1.016 20.512 1.00 80.25 250 GLN A O 1
ATOM 1889 N N . MET A 1 251 ? -4.450 1.104 20.702 1.00 87.31 251 MET A N 1
ATOM 1890 C CA . MET A 1 251 ? -3.183 0.892 20.020 1.00 87.31 251 MET A CA 1
ATOM 1891 C C . MET A 1 251 ? -2.122 0.434 21.020 1.00 87.31 251 MET A C 1
ATOM 1893 O O . MET A 1 251 ? -2.028 0.975 22.125 1.00 87.31 251 MET A O 1
ATOM 1897 N N . GLN A 1 252 ? -1.299 -0.528 20.616 1.00 89.38 252 GLN A N 1
ATOM 1898 C CA . GLN A 1 252 ? -0.174 -1.038 21.397 1.00 89.38 252 GLN A CA 1
ATOM 1899 C C . GLN A 1 252 ? 1.176 -0.648 20.786 1.00 89.38 252 GLN A C 1
ATOM 1901 O O . GLN A 1 252 ? 1.259 -0.208 19.638 1.00 89.38 252 GLN A O 1
ATOM 1906 N N . SER A 1 253 ? 2.253 -0.840 21.546 1.00 90.44 253 SER A N 1
ATOM 1907 C CA . SER A 1 253 ? 3.596 -0.933 20.965 1.00 90.44 253 SER A CA 1
ATOM 1908 C C . SER A 1 253 ? 3.721 -2.226 20.148 1.00 90.44 253 SER A C 1
ATOM 1910 O O . SER A 1 253 ? 3.109 -3.226 20.530 1.00 90.44 253 SER A O 1
ATOM 1912 N N . PRO A 1 254 ? 4.512 -2.240 19.061 1.00 92.06 254 PRO A N 1
ATOM 1913 C CA . PRO A 1 254 ? 4.715 -3.453 18.281 1.00 92.06 254 PRO A CA 1
ATOM 1914 C C . PRO A 1 254 ? 5.335 -4.565 19.122 1.00 92.06 254 PRO A C 1
ATOM 1916 O O . PRO A 1 254 ? 6.222 -4.329 19.944 1.00 92.06 254 PRO A O 1
ATOM 1919 N N . THR A 1 255 ? 4.867 -5.782 18.875 1.00 92.19 255 THR A N 1
ATOM 1920 C CA . THR A 1 255 ? 5.400 -7.021 19.444 1.00 92.19 255 THR A CA 1
ATOM 1921 C C . THR A 1 255 ? 6.168 -7.808 18.385 1.00 92.19 255 THR A C 1
ATOM 1923 O O . THR A 1 255 ? 6.027 -7.568 17.184 1.00 92.19 255 THR A O 1
ATOM 1926 N N . ASP A 1 256 ? 6.918 -8.817 18.815 1.00 91.50 256 ASP A N 1
ATOM 1927 C CA . ASP A 1 256 ? 7.587 -9.770 17.924 1.00 91.50 256 ASP A CA 1
ATOM 1928 C C . ASP A 1 256 ? 6.619 -10.430 16.928 1.00 91.50 256 ASP A C 1
ATOM 1930 O O . ASP A 1 256 ? 6.959 -10.635 15.762 1.00 91.50 256 ASP A O 1
ATOM 1934 N N . ALA A 1 257 ? 5.377 -10.694 17.348 1.00 89.62 257 ALA A N 1
ATOM 1935 C CA . ALA A 1 257 ? 4.348 -11.246 16.473 1.00 89.62 257 ALA A CA 1
ATOM 1936 C C . ALA A 1 257 ? 3.974 -10.286 15.329 1.00 89.62 257 ALA A C 1
ATOM 1938 O O . ALA A 1 257 ? 3.749 -10.736 14.206 1.00 89.62 257 ALA A O 1
ATOM 1939 N N . ASN A 1 258 ? 3.972 -8.970 15.578 1.00 94.12 258 ASN A N 1
ATOM 1940 C CA . ASN A 1 258 ? 3.732 -7.962 14.542 1.00 94.12 258 ASN A CA 1
ATOM 1941 C C . ASN A 1 258 ? 4.866 -7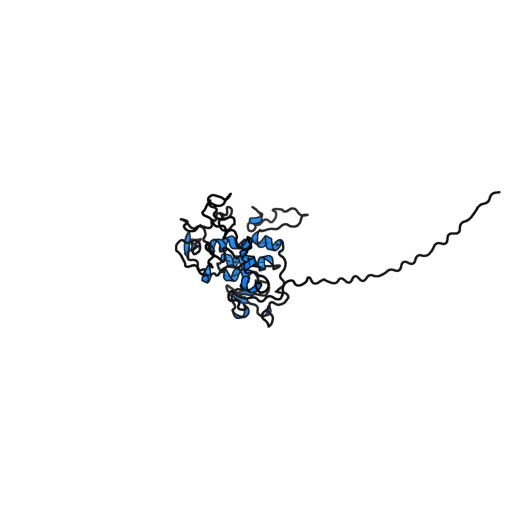.952 13.504 1.00 94.12 258 ASN A C 1
ATOM 1943 O O . ASN A 1 258 ? 4.603 -7.916 12.303 1.00 94.12 258 ASN A O 1
ATOM 1947 N N . CYS A 1 259 ? 6.123 -8.055 13.948 1.00 92.38 259 CYS A N 1
ATOM 1948 C CA . CYS A 1 259 ? 7.279 -8.187 13.054 1.00 92.38 259 CYS A CA 1
ATOM 1949 C C . CYS A 1 259 ? 7.182 -9.465 12.202 1.00 92.38 259 CYS A C 1
ATOM 1951 O O . CYS A 1 259 ? 7.489 -9.466 11.005 1.00 92.38 259 CYS A O 1
ATOM 1953 N N . GLY A 1 260 ? 6.694 -10.551 12.805 1.00 90.94 260 GLY A N 1
ATOM 1954 C CA . GLY A 1 260 ? 6.521 -11.840 12.145 1.00 90.94 260 GLY A CA 1
ATOM 1955 C C . GLY A 1 260 ? 5.494 -11.864 11.011 1.00 90.94 260 GLY A C 1
ATOM 1956 O O . GLY A 1 260 ? 5.557 -12.748 10.158 1.00 90.94 260 GLY A O 1
ATOM 1957 N N . LEU A 1 261 ? 4.606 -10.865 10.917 1.00 91.50 261 LEU A N 1
ATOM 1958 C CA . LEU A 1 261 ? 3.648 -10.744 9.808 1.00 91.50 261 LEU A CA 1
ATOM 1959 C C . LEU A 1 261 ? 4.335 -10.652 8.439 1.00 91.50 261 LEU A C 1
ATOM 1961 O O . LEU A 1 261 ? 3.790 -11.146 7.452 1.00 91.50 261 LEU A O 1
ATOM 1965 N N . CYS A 1 262 ? 5.519 -10.032 8.395 1.00 91.31 262 CYS A N 1
ATOM 1966 C CA . CYS A 1 262 ? 6.318 -9.853 7.181 1.00 91.31 262 CYS A CA 1
ATOM 1967 C C . CYS A 1 262 ? 7.593 -10.710 7.189 1.00 91.31 262 CYS A C 1
ATOM 1969 O O . CYS A 1 262 ? 8.027 -11.177 6.134 1.00 91.31 262 CYS A O 1
ATOM 1971 N N . HIS A 1 263 ? 8.199 -10.910 8.366 1.00 88.69 263 HIS A N 1
ATOM 1972 C CA . HIS A 1 263 ? 9.490 -11.592 8.511 1.00 88.69 263 HIS A CA 1
ATOM 1973 C C . HIS A 1 263 ? 9.373 -13.093 8.828 1.00 88.69 263 HIS A C 1
ATOM 1975 O O . HIS A 1 263 ? 10.359 -13.820 8.713 1.00 88.69 263 HIS A O 1
ATOM 1981 N N . GLY A 1 264 ? 8.174 -13.598 9.128 1.00 84.50 264 GLY A N 1
ATOM 1982 C CA . GLY A 1 264 ? 7.920 -15.012 9.410 1.00 84.50 264 GLY A CA 1
ATOM 1983 C C . GLY A 1 264 ? 7.983 -15.349 10.901 1.00 84.50 264 GLY A C 1
ATOM 1984 O O . GLY A 1 264 ? 7.667 -14.526 11.754 1.00 84.50 264 GLY A O 1
ATOM 1985 N N . GLN A 1 265 ? 8.347 -16.584 11.238 1.00 80.44 265 GLN A N 1
ATOM 1986 C CA . GLN A 1 265 ? 8.424 -17.029 12.626 1.00 80.44 265 GLN A CA 1
ATOM 1987 C C . GLN A 1 265 ? 9.469 -16.216 13.400 1.00 80.44 265 GLN A C 1
ATOM 1989 O O . GLN A 1 265 ? 10.651 -16.202 13.059 1.00 80.44 265 GLN A O 1
ATOM 1994 N N . VAL A 1 266 ? 9.020 -15.587 14.486 1.00 80.25 266 VAL A N 1
ATOM 1995 C CA . VAL A 1 266 ? 9.886 -14.929 15.465 1.00 80.25 266 VAL A CA 1
ATOM 1996 C C . VAL A 1 266 ? 9.967 -15.815 16.700 1.00 80.25 266 VAL A C 1
ATOM 1998 O O . VAL A 1 266 ? 8.952 -16.288 17.209 1.00 80.25 266 VAL A O 1
ATOM 2001 N N . HIS A 1 267 ? 11.185 -16.084 17.157 1.00 80.31 267 HIS A N 1
ATOM 2002 C CA . HIS A 1 267 ? 11.450 -16.963 18.286 1.00 80.31 267 HIS A CA 1
ATOM 2003 C C . HIS A 1 267 ? 12.165 -16.180 19.385 1.00 80.31 267 HIS A C 1
ATOM 2005 O O . HIS A 1 267 ? 13.327 -15.811 19.237 1.00 80.31 267 HIS A O 1
ATOM 2011 N N . ALA A 1 268 ? 11.432 -15.913 20.465 1.00 80.31 268 ALA A N 1
ATOM 2012 C CA . ALA A 1 268 ? 11.881 -15.085 21.584 1.00 80.31 268 ALA A CA 1
ATOM 2013 C C . ALA A 1 268 ? 12.151 -15.886 22.871 1.00 80.31 268 ALA A C 1
ATOM 2015 O O . ALA A 1 268 ? 12.640 -15.332 23.855 1.00 80.31 268 ALA A O 1
ATOM 2016 N N . ASP A 1 269 ? 11.828 -17.184 22.888 1.00 82.62 269 ASP A N 1
ATOM 2017 C CA . ASP A 1 269 ? 12.073 -18.042 24.045 1.00 82.62 269 ASP A CA 1
ATOM 2018 C C . ASP A 1 269 ? 13.510 -18.566 24.033 1.00 82.62 269 ASP A C 1
ATOM 2020 O O . ASP A 1 269 ? 13.870 -19.420 23.239 1.00 82.62 269 ASP A O 1
ATOM 2024 N N . ILE A 1 270 ? 14.329 -18.082 24.961 1.00 83.19 270 ILE A N 1
ATOM 2025 C CA . ILE A 1 270 ? 15.731 -18.495 25.094 1.00 83.19 270 ILE A CA 1
ATOM 2026 C C . ILE A 1 270 ? 15.914 -19.895 25.707 1.00 83.19 270 ILE A C 1
ATOM 2028 O O . ILE A 1 270 ? 17.041 -20.385 25.764 1.00 83.19 270 ILE A O 1
ATOM 2032 N N . GLN A 1 271 ? 14.853 -20.509 26.243 1.00 88.94 271 GLN A N 1
ATOM 2033 C CA . GLN A 1 271 ? 14.914 -21.818 26.904 1.00 88.94 271 GLN A CA 1
ATOM 2034 C C . GLN A 1 271 ? 14.552 -22.971 25.967 1.00 88.94 271 GLN A C 1
ATOM 2036 O O . GLN A 1 271 ? 15.006 -24.096 26.186 1.00 88.94 271 GLN A O 1
ATOM 2041 N N . SER A 1 272 ? 13.760 -22.712 24.927 1.00 84.06 272 SER A N 1
ATOM 2042 C CA . SER A 1 272 ? 13.502 -23.681 23.868 1.00 84.06 272 SER A CA 1
ATOM 2043 C C . SER A 1 272 ? 14.379 -23.368 22.657 1.00 84.06 272 SER A C 1
ATOM 2045 O O . SER A 1 272 ? 14.530 -22.212 22.297 1.00 84.06 272 SER A O 1
ATOM 2047 N N . PRO A 1 273 ? 15.010 -24.359 22.012 1.00 79.19 273 PRO A N 1
ATOM 2048 C CA . PRO A 1 273 ? 15.707 -24.106 20.760 1.00 79.19 273 PRO A CA 1
ATOM 2049 C C . PRO A 1 273 ? 14.700 -23.819 19.640 1.00 79.19 273 PRO A C 1
ATOM 2051 O O . PRO A 1 273 ? 13.666 -24.487 19.543 1.00 79.19 273 PRO A O 1
ATOM 2054 N N . LEU A 1 274 ? 15.040 -22.901 18.731 1.00 74.81 274 LEU A N 1
ATOM 2055 C CA . LEU A 1 274 ? 14.360 -22.811 17.441 1.00 74.81 274 LEU A CA 1
ATOM 2056 C C . LEU A 1 274 ? 14.561 -24.138 16.701 1.00 74.81 274 LEU A C 1
ATOM 2058 O O . LEU A 1 274 ? 15.690 -24.541 16.420 1.00 74.81 274 LEU A O 1
ATOM 2062 N N . THR A 1 275 ? 13.464 -24.822 16.387 1.00 73.56 275 THR A N 1
ATOM 2063 C CA . THR A 1 275 ? 13.499 -26.067 15.613 1.00 73.56 275 THR A CA 1
ATOM 2064 C C . THR A 1 275 ? 12.776 -25.879 14.288 1.00 73.56 275 THR A C 1
ATOM 2066 O O . THR A 1 275 ? 11.826 -25.107 14.197 1.00 73.56 275 THR A O 1
ATOM 2069 N N . THR A 1 276 ? 13.198 -26.618 13.263 1.00 69.19 276 THR A N 1
ATOM 2070 C CA . THR A 1 276 ? 12.507 -26.671 11.965 1.00 69.19 276 THR A CA 1
ATOM 2071 C C . THR A 1 276 ? 11.249 -27.545 12.005 1.00 69.19 276 THR A C 1
ATOM 2073 O O . THR A 1 276 ? 10.528 -27.647 11.014 1.00 69.19 276 THR A O 1
ATOM 2076 N N . ALA A 1 277 ? 10.957 -28.187 13.143 1.00 63.91 277 ALA A N 1
ATOM 2077 C CA . ALA A 1 277 ? 9.746 -28.969 13.321 1.00 63.91 277 ALA A CA 1
ATOM 2078 C C . ALA A 1 277 ? 8.533 -28.025 13.347 1.00 63.91 277 ALA A C 1
ATOM 2080 O O . ALA A 1 277 ? 8.350 -27.259 14.288 1.00 63.91 277 ALA A O 1
ATOM 2081 N N . GLY A 1 278 ? 7.716 -28.078 12.293 1.00 59.50 278 GLY A N 1
ATOM 2082 C CA . GLY A 1 278 ? 6.574 -27.179 12.101 1.00 59.50 278 GLY A CA 1
ATOM 2083 C C . GLY A 1 278 ? 6.798 -26.082 11.060 1.00 59.50 278 GLY A C 1
ATOM 2084 O O . GLY A 1 278 ? 5.845 -25.377 10.747 1.00 59.50 278 GLY A O 1
ATOM 2085 N N . ALA A 1 279 ? 7.997 -25.991 10.475 1.00 60.62 279 ALA A N 1
ATOM 2086 C CA . ALA A 1 279 ? 8.282 -25.125 9.337 1.00 60.62 279 ALA A CA 1
ATOM 2087 C C . ALA A 1 279 ? 7.331 -25.444 8.165 1.00 60.62 279 ALA A C 1
ATOM 2089 O O . ALA A 1 279 ? 7.307 -26.570 7.667 1.00 60.62 279 ALA A O 1
ATOM 2090 N N . GLN A 1 280 ? 6.516 -24.466 7.765 1.00 62.34 280 GLN A N 1
ATOM 2091 C CA . GLN A 1 280 ? 5.572 -24.584 6.646 1.00 62.34 280 GLN A CA 1
ATOM 2092 C C . GLN A 1 280 ? 6.085 -23.786 5.443 1.00 62.34 280 GLN A C 1
ATOM 2094 O O . GLN A 1 280 ? 6.530 -22.663 5.666 1.00 62.34 280 GLN A O 1
ATOM 2099 N N . PRO A 1 281 ? 6.044 -24.280 4.193 1.00 62.28 281 PRO A N 1
ATOM 2100 C CA . PRO A 1 281 ? 6.583 -23.574 3.017 1.00 62.28 281 PRO A CA 1
ATOM 2101 C C . PRO A 1 281 ? 6.139 -22.105 2.866 1.00 62.28 281 PRO A C 1
ATOM 2103 O O . PRO A 1 281 ? 6.847 -21.282 2.285 1.00 62.28 281 PRO A O 1
ATOM 2106 N N . GLU A 1 282 ? 4.992 -21.742 3.434 1.00 59.34 282 GLU A N 1
ATOM 2107 C CA . GLU A 1 282 ? 4.445 -20.386 3.481 1.00 59.34 282 GLU A CA 1
ATOM 2108 C C . GLU A 1 282 ? 5.277 -19.425 4.361 1.00 59.34 282 GLU A C 1
ATOM 2110 O O . GLU A 1 282 ? 5.235 -18.212 4.166 1.00 59.34 282 GLU A O 1
ATOM 2115 N N . GLN A 1 283 ? 6.085 -19.951 5.286 1.00 63.28 283 GLN A N 1
ATOM 2116 C CA . GLN A 1 283 ? 7.032 -19.234 6.153 1.00 63.28 283 GLN A CA 1
ATOM 2117 C C . GLN A 1 283 ? 8.469 -19.289 5.613 1.00 63.28 283 GLN A C 1
ATOM 2119 O O . GLN A 1 283 ? 9.432 -19.407 6.374 1.00 63.28 283 GLN A O 1
ATOM 2124 N N . TRP A 1 284 ? 8.643 -19.232 4.292 1.00 62.78 284 TRP A N 1
ATOM 2125 C CA . TRP A 1 284 ? 9.968 -19.366 3.687 1.00 62.78 284 TRP A CA 1
ATOM 2126 C C . TRP A 1 284 ? 10.974 -18.308 4.147 1.00 62.78 284 TRP A C 1
ATOM 2128 O O . TRP A 1 284 ? 12.158 -18.603 4.201 1.00 62.78 284 TRP A O 1
ATOM 2138 N N . SER A 1 285 ? 10.526 -17.124 4.577 1.00 61.38 285 SER A N 1
ATOM 2139 C CA . SER A 1 285 ? 11.404 -16.093 5.152 1.00 61.38 285 SER A CA 1
ATOM 2140 C C . SER A 1 285 ? 12.112 -16.520 6.444 1.00 61.38 285 SER A C 1
ATOM 2142 O O . SER A 1 285 ? 13.076 -15.879 6.842 1.00 61.38 285 SER A O 1
ATOM 2144 N N . THR A 1 286 ? 11.642 -17.584 7.101 1.00 60.00 286 THR A N 1
ATOM 2145 C CA . THR A 1 286 ? 12.300 -18.221 8.254 1.00 60.00 286 THR A CA 1
ATOM 2146 C C . THR A 1 286 ? 13.099 -19.468 7.843 1.00 60.00 286 THR A C 1
ATOM 2148 O O . THR A 1 286 ? 13.942 -19.941 8.597 1.00 60.00 286 THR A O 1
ATOM 2151 N N . GLN A 1 287 ? 12.841 -20.034 6.662 1.00 55.19 287 GLN A N 1
ATOM 2152 C CA . GLN A 1 287 ? 13.430 -21.305 6.206 1.00 55.19 287 GLN A CA 1
ATOM 2153 C C . GLN A 1 287 ? 14.602 -21.144 5.234 1.00 55.19 287 GLN A C 1
ATOM 2155 O O . GLN A 1 287 ? 15.238 -22.143 4.897 1.00 55.19 287 GLN A O 1
ATOM 2160 N N . THR A 1 288 ? 14.884 -19.920 4.789 1.00 45.22 288 THR A N 1
ATOM 2161 C CA . THR A 1 288 ? 15.996 -19.558 3.896 1.00 45.22 288 THR A CA 1
ATOM 2162 C C . THR A 1 288 ? 16.776 -18.397 4.477 1.00 45.22 288 THR A C 1
ATOM 2164 O O . THR A 1 288 ? 18.021 -18.433 4.401 1.00 45.22 288 THR A O 1
#